Protein AF-A0ABD1UPG7-F1 (afdb_monomer_lite)

Secondary structure (DSSP, 8-state):
--PPP-HHHHHHHHHHHHHHHHHHHHHHHHHHHHHHHTT-----PPPPPP----------TT----B-STTS-GGGHHHHHHHHHHHHHHHHTSTT--HHHHHHHHHHTB-THHHHHHHHS-HHHHHHHHT-SSHHHHHHHHHHHHH--HHHHHHHHHHHHHH-------HHHHHHHHHHHHHHHHHHTGGG-HHHHHH--

Foldseek 3Di:
DDDDDDVVVVVVVVVVVVVVVVVVVVVVVVVVVVVVVPPDDDDDDDDDDDDDDDDDPDPDDPDLQAADCPVDDLVCVVVSLVVLLVVLVVQVPDPPDDQLNSQVSSLVRYDDPRVVVLVPDPPVVVVCLSVPVGNVRNSQVVCCVRVNDLVVVLVVLVVVLVVQDQPDPDPVSVVVSVVSNVVSCVSNPHPPNPVVVVVVD

Radius of gyration: 25.85 Å; chains: 1; bounding box: 45×76×72 Å

pLDDT: mean 74.94, std 21.87, range [31.08, 97.56]

Organism: NCBI:txid126358

Structure (mmCIF, N/CA/C/O backbone):
data_AF-A0ABD1UPG7-F1
#
_entry.id   AF-A0ABD1UPG7-F1
#
loop_
_atom_site.group_PDB
_atom_site.id
_atom_site.type_symbol
_atom_site.label_atom_id
_atom_site.label_alt_id
_atom_site.label_comp_id
_atom_site.label_asym_id
_atom_site.label_entity_id
_atom_site.label_seq_id
_atom_site.pdbx_PDB_ins_code
_atom_site.Cartn_x
_atom_site.Cartn_y
_atom_site.Cartn_z
_atom_site.occupancy
_atom_site.B_iso_or_equiv
_atom_site.auth_seq_id
_atom_site.auth_comp_id
_atom_site.auth_asym_id
_atom_site.auth_atom_id
_atom_site.pdbx_PDB_model_num
ATOM 1 N N . MET A 1 1 ? 29.200 55.196 -33.860 1.00 37.84 1 MET A N 1
ATOM 2 C CA . MET A 1 1 ? 29.564 53.777 -34.054 1.00 37.84 1 MET A CA 1
ATOM 3 C C . MET A 1 1 ? 29.004 53.009 -32.871 1.00 37.84 1 MET A C 1
ATOM 5 O O . MET A 1 1 ? 29.579 53.072 -31.796 1.00 37.84 1 MET A O 1
ATOM 9 N N . SER A 1 2 ? 27.834 52.395 -33.036 1.00 36.91 2 SER A N 1
ATOM 10 C CA . SER A 1 2 ? 27.062 51.811 -31.932 1.00 36.91 2 SER A CA 1
ATOM 11 C C . SER A 1 2 ? 26.852 50.329 -32.232 1.00 36.91 2 SER A C 1
ATOM 13 O O . SER A 1 2 ? 26.199 49.990 -33.216 1.00 36.91 2 SER A O 1
ATOM 15 N N . HIS A 1 3 ? 27.476 49.452 -31.446 1.00 41.81 3 HIS A N 1
ATOM 16 C CA . HIS A 1 3 ? 27.348 48.001 -31.585 1.00 41.81 3 HIS A CA 1
ATOM 17 C C . HIS A 1 3 ? 25.951 47.519 -31.152 1.00 41.81 3 HIS A C 1
ATOM 19 O O . HIS A 1 3 ? 25.451 47.983 -30.125 1.00 41.81 3 HIS A O 1
ATOM 25 N N . PRO A 1 4 ? 25.320 46.576 -31.878 1.00 43.81 4 PRO A N 1
ATOM 26 C CA . PRO A 1 4 ? 24.040 46.012 -31.474 1.00 43.81 4 PRO A CA 1
ATOM 27 C C . PRO A 1 4 ? 24.236 44.949 -30.382 1.00 43.81 4 PRO A C 1
ATOM 29 O O . PRO A 1 4 ? 25.004 43.998 -30.526 1.00 43.81 4 PRO A O 1
ATOM 32 N N . HIS A 1 5 ? 23.519 45.120 -29.274 1.00 52.25 5 HIS A N 1
ATOM 33 C CA . HIS A 1 5 ? 23.478 44.206 -28.135 1.00 52.25 5 HIS A CA 1
ATOM 34 C C . HIS A 1 5 ? 22.641 42.965 -28.507 1.00 52.25 5 HIS A C 1
ATOM 36 O O . HIS A 1 5 ? 21.457 43.099 -28.804 1.00 52.25 5 HIS A O 1
ATOM 42 N N . ASN A 1 6 ? 23.234 41.763 -28.511 1.00 45.31 6 ASN A N 1
ATOM 43 C CA . ASN A 1 6 ? 22.548 40.517 -28.886 1.00 45.31 6 ASN A CA 1
ATOM 44 C C . ASN A 1 6 ? 21.993 39.779 -27.638 1.00 45.31 6 ASN A C 1
ATOM 46 O O . ASN A 1 6 ? 22.777 39.243 -26.847 1.00 45.31 6 ASN A O 1
ATOM 50 N N . PRO A 1 7 ? 20.663 39.726 -27.427 1.00 47.66 7 PRO A N 1
ATOM 51 C CA . PRO A 1 7 ? 20.053 39.181 -26.209 1.00 47.66 7 PRO A CA 1
ATOM 52 C C . PRO A 1 7 ? 20.166 37.650 -26.065 1.00 47.66 7 PRO A C 1
ATOM 54 O O . PRO A 1 7 ? 20.110 37.145 -24.941 1.00 47.66 7 PRO A O 1
ATOM 57 N N . LEU A 1 8 ? 20.412 36.902 -27.148 1.00 43.22 8 LEU A N 1
ATOM 58 C CA . LEU A 1 8 ? 20.470 35.430 -27.122 1.00 43.22 8 LEU A CA 1
ATOM 59 C C . LEU A 1 8 ? 21.702 34.887 -26.364 1.00 43.22 8 LEU A C 1
ATOM 61 O O . LEU A 1 8 ? 21.625 33.869 -25.673 1.00 43.22 8 LEU A O 1
ATOM 65 N N . PHE A 1 9 ? 22.823 35.613 -26.416 1.00 41.47 9 PHE A N 1
ATOM 66 C CA . PHE A 1 9 ? 24.083 35.233 -25.761 1.00 41.47 9 PHE A CA 1
ATOM 67 C C . PHE A 1 9 ? 24.012 35.367 -24.228 1.00 41.47 9 PHE A C 1
ATOM 69 O O . PHE A 1 9 ? 24.623 34.602 -23.475 1.00 41.47 9 PHE A O 1
ATOM 76 N N . THR A 1 10 ? 23.200 36.309 -23.740 1.00 51.59 10 THR A N 1
ATOM 77 C CA . THR A 1 10 ? 23.033 36.556 -22.300 1.00 51.59 10 THR A CA 1
ATOM 78 C C . THR A 1 10 ? 22.169 35.499 -21.607 1.00 51.59 10 THR A C 1
ATOM 80 O O . THR A 1 10 ? 22.403 35.199 -20.436 1.00 51.59 10 THR A O 1
ATOM 83 N N . TRP A 1 11 ? 21.220 34.880 -22.320 1.00 43.03 11 TRP A N 1
ATOM 84 C CA . TRP A 1 11 ? 20.356 33.831 -21.768 1.00 43.03 11 TRP A CA 1
ATOM 85 C C . TRP A 1 11 ? 21.100 32.496 -21.610 1.00 43.03 11 TRP A C 1
ATOM 87 O O . TRP A 1 11 ? 21.076 31.902 -20.533 1.00 43.03 11 TRP A O 1
ATOM 97 N N . GLN A 1 12 ? 21.864 32.077 -22.626 1.00 46.31 12 GLN A N 1
ATOM 98 C CA . GLN A 1 12 ? 22.669 30.845 -22.568 1.00 46.31 12 GLN A CA 1
ATOM 99 C C . GLN A 1 12 ? 23.754 30.897 -21.481 1.00 46.31 12 GLN A C 1
ATOM 101 O O . GLN A 1 12 ? 24.013 29.901 -20.801 1.00 46.31 12 GLN A O 1
ATOM 106 N N . THR A 1 13 ? 24.356 32.069 -21.270 1.00 54.03 13 THR A N 1
ATOM 107 C CA . THR A 1 13 ? 25.378 32.268 -20.232 1.00 54.03 13 THR A CA 1
ATOM 108 C C . THR A 1 13 ? 24.773 32.201 -18.825 1.00 54.03 13 THR A C 1
ATOM 110 O O . THR A 1 13 ? 25.341 31.570 -17.933 1.00 54.03 13 THR A O 1
ATOM 113 N N . LYS A 1 14 ? 23.576 32.772 -18.630 1.00 52.97 14 LYS A N 1
ATOM 114 C CA . LYS A 1 14 ? 22.836 32.684 -17.360 1.00 52.97 14 LYS A CA 1
ATOM 115 C C . LYS A 1 14 ? 22.388 31.252 -17.046 1.00 52.97 14 LYS A C 1
ATOM 117 O O . LYS A 1 14 ? 22.487 30.841 -15.892 1.00 52.97 14 LYS A O 1
ATOM 122 N N . HIS A 1 15 ? 21.983 30.474 -18.052 1.00 49.81 15 HIS A N 1
ATOM 123 C CA . HIS A 1 15 ? 21.561 29.081 -17.863 1.00 49.81 15 HIS A CA 1
ATOM 124 C C . HIS A 1 15 ? 22.724 28.171 -17.433 1.00 49.81 15 HIS A C 1
ATOM 126 O O . HIS A 1 15 ? 22.617 27.454 -16.439 1.00 49.81 15 HIS A O 1
ATOM 132 N N . LYS A 1 16 ? 23.887 28.284 -18.094 1.00 55.22 16 LYS A N 1
ATOM 133 C CA . LYS A 1 16 ? 25.095 27.525 -17.713 1.00 55.22 16 LYS A CA 1
ATOM 134 C C . LYS A 1 16 ? 25.607 27.879 -16.313 1.00 55.22 16 LYS A C 1
ATOM 136 O O . LYS A 1 16 ? 26.141 27.017 -15.614 1.00 55.22 16 LYS A O 1
ATOM 141 N N . GLN A 1 17 ? 25.452 29.132 -15.883 1.00 51.72 17 GLN A N 1
ATOM 142 C CA . GLN A 1 17 ? 25.827 29.542 -14.528 1.00 51.72 17 GLN A CA 1
ATOM 143 C C . GLN A 1 17 ? 24.844 29.009 -13.472 1.00 51.72 17 GLN A C 1
ATOM 145 O O . GLN A 1 17 ? 25.274 28.601 -12.391 1.00 51.72 17 GLN A O 1
ATOM 150 N N . ALA A 1 18 ? 23.545 28.954 -13.784 1.00 51.44 18 ALA A N 1
ATOM 151 C CA . ALA A 1 18 ? 22.535 28.364 -12.906 1.00 51.44 18 ALA A CA 1
ATOM 152 C C . ALA A 1 18 ? 22.762 26.854 -12.701 1.00 51.44 18 ALA A C 1
ATOM 154 O O . ALA A 1 18 ? 22.717 26.381 -11.566 1.00 51.44 18 ALA A O 1
ATOM 155 N N . GLU A 1 19 ? 23.109 26.118 -13.760 1.00 53.97 19 GLU A N 1
ATOM 156 C CA . GLU A 1 19 ? 23.439 24.686 -13.682 1.00 53.97 19 GLU A CA 1
ATOM 157 C C . GLU A 1 19 ? 24.689 24.413 -12.832 1.00 53.97 19 GLU A C 1
ATOM 159 O O . GLU A 1 19 ? 24.675 23.520 -11.984 1.00 53.97 19 GLU A O 1
ATOM 164 N N . LYS A 1 20 ? 25.747 25.228 -12.966 1.00 59.28 20 LYS A N 1
ATOM 165 C CA . LYS A 1 20 ? 26.939 25.126 -12.102 1.00 59.28 20 LYS A CA 1
ATOM 166 C C . LYS A 1 20 ? 26.624 25.400 -10.630 1.00 59.28 20 LYS A C 1
ATOM 168 O O . LYS A 1 20 ? 27.162 24.729 -9.749 1.00 59.28 20 LYS A O 1
ATOM 173 N N . ASN A 1 21 ? 25.740 26.355 -10.349 1.00 59.34 21 ASN A N 1
ATOM 174 C CA . ASN A 1 21 ? 25.325 26.669 -8.982 1.00 59.34 21 ASN A CA 1
ATOM 175 C C . ASN A 1 21 ? 24.469 25.542 -8.368 1.00 59.34 21 ASN A C 1
ATOM 177 O O . ASN A 1 21 ? 24.630 25.233 -7.187 1.00 59.34 21 ASN A O 1
ATOM 181 N N . LEU A 1 22 ? 23.622 24.885 -9.170 1.00 49.34 22 LEU A N 1
ATOM 182 C CA . LEU A 1 22 ? 22.849 23.701 -8.774 1.00 49.34 22 LEU A CA 1
ATOM 183 C C . LEU A 1 22 ? 23.755 22.497 -8.476 1.00 49.34 22 LEU A C 1
ATOM 185 O O . LEU A 1 22 ? 23.605 21.880 -7.421 1.00 49.34 22 LEU A O 1
ATOM 189 N N . LEU A 1 23 ? 24.740 22.210 -9.335 1.00 51.47 23 LEU A N 1
ATOM 190 C CA . LEU A 1 23 ? 25.706 21.123 -9.116 1.00 51.47 23 LEU A CA 1
ATOM 191 C C . LEU A 1 23 ? 26.546 21.351 -7.847 1.00 51.47 23 LEU A C 1
ATOM 193 O O . LEU A 1 23 ? 26.684 20.453 -7.016 1.00 51.47 23 LEU A O 1
ATOM 197 N N . ASN A 1 24 ? 27.028 22.579 -7.635 1.00 57.47 24 ASN A N 1
ATOM 198 C CA . ASN A 1 24 ? 27.782 22.941 -6.430 1.00 57.47 24 ASN A CA 1
ATOM 199 C C . ASN A 1 24 ? 26.927 22.879 -5.150 1.00 57.47 24 ASN A C 1
ATOM 201 O O . ASN A 1 24 ? 27.438 22.550 -4.075 1.00 57.47 24 ASN A O 1
ATOM 205 N N . GLY A 1 25 ? 25.624 23.165 -5.250 1.00 57.56 25 GLY A N 1
ATOM 206 C CA . GLY A 1 25 ? 24.669 23.006 -4.153 1.00 57.56 25 GLY A CA 1
ATOM 207 C C . GLY A 1 25 ? 24.453 21.541 -3.761 1.00 57.56 25 GLY A C 1
ATOM 208 O O . GLY A 1 25 ? 24.423 21.225 -2.570 1.00 57.56 25 GLY A O 1
ATOM 209 N N . GLN A 1 26 ? 24.377 20.639 -4.744 1.00 51.22 26 GLN A N 1
ATOM 210 C CA . GLN A 1 26 ? 24.248 19.193 -4.516 1.00 51.22 26 GLN A CA 1
ATOM 211 C C . GLN A 1 26 ? 25.524 18.603 -3.896 1.00 51.22 26 GLN A C 1
ATOM 213 O O . GLN A 1 26 ? 25.440 17.879 -2.903 1.00 51.22 26 GLN A O 1
ATOM 218 N N . GLN A 1 27 ? 26.708 19.004 -4.373 1.00 52.66 27 GLN A N 1
ATOM 219 C CA . GLN A 1 27 ? 27.988 18.549 -3.813 1.00 52.66 27 GLN A CA 1
ATOM 220 C C . GLN A 1 27 ? 28.159 18.968 -2.339 1.00 52.66 27 GLN A C 1
ATOM 222 O O . GLN A 1 27 ? 28.595 18.176 -1.503 1.00 52.66 27 GLN A O 1
ATOM 227 N N . LYS A 1 28 ? 27.755 20.200 -1.981 1.00 57.19 28 LYS A N 1
ATOM 228 C CA . LYS A 1 28 ? 27.762 20.670 -0.582 1.00 57.19 28 LYS A CA 1
ATOM 229 C C . LYS A 1 28 ? 26.776 19.901 0.300 1.00 57.19 28 LYS A C 1
ATOM 231 O O . LYS A 1 28 ? 27.075 19.661 1.469 1.00 57.19 28 LYS A O 1
ATOM 236 N N . LYS A 1 29 ? 25.623 19.498 -0.243 1.00 58.38 29 LYS A N 1
ATOM 237 C CA . LYS A 1 29 ? 24.615 18.716 0.488 1.00 58.38 29 LYS A CA 1
ATOM 238 C C . LYS A 1 29 ? 25.098 17.285 0.745 1.00 58.38 29 LYS A C 1
ATOM 240 O O . LYS A 1 29 ? 24.946 16.799 1.863 1.00 58.38 29 LYS A O 1
ATOM 245 N N . GLN A 1 30 ? 25.774 16.675 -0.231 1.00 49.75 30 GLN A N 1
ATOM 246 C CA . GLN A 1 30 ? 26.370 15.344 -0.096 1.00 49.75 30 GLN A CA 1
ATOM 247 C C . GLN A 1 30 ? 27.533 15.330 0.907 1.00 49.75 30 GLN A C 1
ATOM 249 O O . GLN A 1 30 ? 27.593 14.464 1.776 1.00 49.75 30 GLN A O 1
ATOM 254 N N . ASN A 1 31 ? 28.406 16.342 0.871 1.00 60.00 31 ASN A N 1
ATOM 255 C CA . ASN A 1 31 ? 29.508 16.454 1.831 1.00 60.00 31 ASN A CA 1
ATOM 256 C C . ASN A 1 31 ? 29.014 16.700 3.266 1.00 60.00 31 ASN A C 1
ATOM 258 O O . ASN A 1 31 ? 29.609 16.187 4.210 1.00 60.00 31 ASN A O 1
ATOM 262 N N . LYS A 1 32 ? 27.898 17.423 3.448 1.00 54.78 32 LYS A N 1
ATOM 263 C CA . LYS A 1 32 ? 27.268 17.600 4.768 1.00 54.78 32 LYS A CA 1
ATOM 264 C C . LYS A 1 32 ? 26.638 16.303 5.290 1.00 54.78 32 LYS A C 1
ATOM 266 O O . LYS A 1 32 ? 26.691 16.061 6.492 1.00 54.78 32 LYS A O 1
ATOM 271 N N . LEU A 1 33 ? 26.088 15.464 4.407 1.00 50.47 33 LEU A N 1
ATOM 272 C CA . LEU A 1 33 ? 25.531 14.157 4.770 1.00 50.47 33 LEU A CA 1
ATOM 273 C C . LEU A 1 33 ? 26.636 13.165 5.176 1.00 50.47 33 LEU A C 1
ATOM 275 O O . LEU A 1 33 ? 26.503 12.489 6.191 1.00 50.47 33 LEU A O 1
ATOM 279 N N . ASN A 1 34 ? 27.763 13.174 4.457 1.00 48.12 34 ASN A N 1
ATOM 280 C CA . ASN A 1 34 ? 28.932 12.345 4.768 1.00 48.12 34 ASN A CA 1
ATOM 281 C C . ASN A 1 34 ? 29.658 12.787 6.053 1.00 48.12 34 ASN A C 1
ATOM 283 O O . ASN A 1 34 ? 30.236 11.964 6.758 1.00 48.12 34 ASN A O 1
ATOM 287 N N . LEU A 1 35 ? 29.617 14.082 6.393 1.00 44.06 35 LEU A N 1
ATOM 288 C CA . LEU A 1 35 ? 30.195 14.584 7.644 1.00 44.06 35 LEU A CA 1
ATOM 289 C C . LEU A 1 35 ? 29.339 14.212 8.870 1.00 44.06 35 LEU A C 1
ATOM 291 O O . LEU A 1 35 ? 29.882 14.004 9.952 1.00 44.06 35 LEU A O 1
ATOM 295 N N . LEU A 1 36 ? 28.017 14.073 8.699 1.00 47.09 36 LEU A N 1
ATOM 296 C CA . LEU A 1 36 ? 27.101 13.657 9.767 1.00 47.09 36 LEU A CA 1
ATOM 297 C C . LEU A 1 36 ? 27.178 12.147 10.058 1.00 47.09 36 LEU A C 1
ATOM 299 O O . LEU A 1 36 ? 26.935 11.731 11.189 1.00 47.09 36 LEU A O 1
ATOM 303 N N . SER A 1 37 ? 27.554 11.328 9.069 1.00 45.81 37 SER A N 1
ATOM 304 C CA . SER A 1 37 ? 27.737 9.879 9.243 1.00 45.81 37 SER A CA 1
ATOM 305 C C . SER A 1 37 ? 29.047 9.495 9.940 1.00 45.81 37 SER A C 1
ATOM 307 O O . SER A 1 37 ? 29.127 8.410 10.507 1.00 45.81 37 SER A O 1
ATOM 309 N N . SER A 1 38 ? 30.056 10.374 9.951 1.00 42.66 38 SER A N 1
ATOM 310 C CA . SER A 1 38 ? 31.379 10.076 10.531 1.00 42.66 38 SER A CA 1
ATOM 311 C C . SER A 1 38 ? 31.524 10.409 12.024 1.00 42.66 38 SER A C 1
ATOM 313 O O . SER A 1 38 ? 32.595 10.198 12.581 1.00 42.66 38 SER A O 1
ATOM 315 N N . GLN A 1 39 ? 30.479 10.911 12.698 1.00 42.69 39 GLN A N 1
ATOM 316 C CA . GLN A 1 39 ? 30.541 11.293 14.123 1.00 42.69 39 GLN A CA 1
ATOM 317 C C . GLN A 1 39 ? 29.789 10.361 15.089 1.00 42.69 39 GLN A C 1
ATOM 319 O O . GLN A 1 39 ? 29.589 10.719 16.247 1.00 42.69 39 GLN A O 1
ATOM 324 N N . LYS A 1 40 ? 29.387 9.151 14.676 1.00 43.41 40 LYS A N 1
ATOM 325 C CA . LYS A 1 40 ? 28.706 8.208 15.584 1.00 43.41 40 LYS A CA 1
ATOM 326 C C . LYS A 1 40 ? 29.397 6.848 15.670 1.00 43.41 40 LYS A C 1
ATOM 328 O O . LYS A 1 40 ? 28.827 5.822 15.326 1.00 43.41 40 LYS A O 1
ATOM 333 N N . THR A 1 41 ? 30.607 6.851 16.219 1.00 40.03 41 THR A N 1
ATOM 334 C CA . THR A 1 41 ? 31.205 5.681 16.872 1.00 40.03 41 THR A CA 1
ATOM 335 C C . THR A 1 41 ? 31.795 6.132 18.205 1.00 40.03 41 THR A C 1
ATOM 337 O O . THR A 1 41 ? 32.818 6.808 18.207 1.00 40.03 41 THR A O 1
ATOM 340 N N . ASN A 1 42 ? 31.111 5.838 19.319 1.00 31.20 42 ASN A N 1
ATOM 341 C CA . ASN A 1 42 ? 31.714 5.300 20.548 1.00 31.20 42 ASN A CA 1
ATOM 342 C C . ASN A 1 42 ? 30.661 5.046 21.647 1.00 31.20 42 ASN A C 1
ATOM 344 O O . ASN A 1 42 ? 29.971 5.952 22.101 1.00 31.20 42 ASN A O 1
ATOM 348 N N . SER A 1 43 ? 30.597 3.764 22.028 1.00 36.31 43 SER A N 1
ATOM 349 C CA . SER A 1 43 ? 30.182 3.152 23.301 1.00 36.31 43 SER A CA 1
ATOM 350 C C . SER A 1 43 ? 28.850 3.543 23.959 1.00 36.31 43 SER A C 1
ATOM 352 O O . SER A 1 43 ? 28.741 4.583 24.599 1.00 36.31 43 SER A O 1
ATOM 354 N N . LEU A 1 44 ? 27.899 2.603 23.937 1.00 36.69 44 LEU A N 1
ATOM 355 C CA . LEU A 1 44 ? 27.402 1.841 25.102 1.00 36.69 44 LEU A CA 1
ATOM 356 C C . LEU A 1 44 ? 26.400 0.795 24.569 1.00 36.69 44 LEU A C 1
ATOM 358 O O . LEU A 1 44 ? 25.508 1.126 23.791 1.00 36.69 44 LEU A O 1
ATOM 362 N N . GLY A 1 45 ? 26.625 -0.483 24.889 1.00 38.19 45 GLY A N 1
ATOM 363 C CA . GLY A 1 45 ? 25.881 -1.617 24.323 1.00 38.19 45 GLY A CA 1
ATOM 364 C C . GLY A 1 45 ? 24.388 -1.625 24.698 1.00 38.19 45 GLY A C 1
ATOM 365 O O . GLY A 1 45 ? 24.026 -1.095 25.749 1.00 38.19 45 GLY A O 1
ATOM 366 N N . PRO A 1 46 ? 23.509 -2.223 23.870 1.00 41.56 46 PRO A N 1
ATOM 367 C CA . PRO A 1 46 ? 22.094 -2.345 24.201 1.00 41.56 46 PRO A CA 1
ATOM 368 C C . PRO A 1 46 ? 21.863 -3.465 25.237 1.00 41.56 46 PRO A C 1
ATOM 370 O O . PRO A 1 46 ? 22.559 -4.484 25.197 1.00 41.56 46 PRO A O 1
ATOM 373 N N . PRO A 1 47 ? 20.887 -3.319 26.153 1.00 34.16 47 PRO A N 1
ATOM 374 C CA . PRO A 1 47 ? 20.521 -4.381 27.080 1.00 34.16 47 PRO A CA 1
ATOM 375 C C . PRO A 1 47 ? 19.867 -5.544 26.323 1.00 34.16 47 PRO A C 1
ATOM 377 O O . PRO A 1 47 ? 19.092 -5.352 25.386 1.00 34.16 47 PRO A O 1
ATOM 380 N N . ILE A 1 48 ? 20.194 -6.761 26.752 1.00 38.59 48 ILE A N 1
ATOM 381 C CA . ILE A 1 48 ? 19.629 -8.019 26.261 1.00 38.59 48 ILE A CA 1
ATOM 382 C C . ILE A 1 48 ? 18.124 -8.034 26.566 1.00 38.59 48 ILE A C 1
ATOM 384 O O . ILE A 1 48 ? 17.725 -8.036 27.728 1.00 38.59 48 ILE A O 1
ATOM 388 N N . ILE A 1 49 ? 17.292 -8.065 25.524 1.00 39.09 49 ILE A N 1
ATOM 389 C CA . ILE A 1 49 ? 15.858 -8.362 25.632 1.00 39.09 49 ILE A CA 1
ATOM 390 C C . ILE A 1 49 ? 15.697 -9.876 25.410 1.00 39.09 49 ILE A C 1
ATOM 392 O O . ILE A 1 49 ? 16.196 -10.380 24.399 1.00 39.09 49 ILE A O 1
ATOM 396 N N . PRO A 1 50 ? 15.040 -10.631 26.312 1.00 35.09 50 PRO A N 1
ATOM 397 C CA . PRO A 1 50 ? 14.812 -12.053 26.107 1.00 35.09 50 PRO A CA 1
ATOM 398 C C . PRO A 1 50 ? 13.889 -12.296 24.908 1.00 35.09 50 PRO A C 1
ATOM 400 O O . PRO A 1 50 ? 12.850 -11.659 24.738 1.00 35.09 50 PRO A O 1
ATOM 403 N N . ASN A 1 51 ? 14.320 -13.247 24.087 1.00 37.84 51 ASN A N 1
ATOM 404 C CA . ASN A 1 51 ? 13.681 -13.752 22.883 1.00 37.84 51 ASN A CA 1
ATOM 405 C C . ASN A 1 51 ? 12.232 -14.198 23.163 1.00 37.84 51 ASN A C 1
ATOM 407 O O . ASN A 1 51 ? 12.008 -15.265 23.735 1.00 37.84 51 ASN A O 1
ATOM 411 N N . VAL A 1 52 ? 11.245 -13.400 22.749 1.00 38.19 52 VAL A N 1
ATOM 412 C CA . VAL A 1 52 ? 9.850 -13.848 22.670 1.00 38.19 52 VAL A CA 1
ATOM 413 C C . VAL A 1 52 ? 9.676 -14.546 21.326 1.00 38.19 52 VAL A C 1
ATOM 415 O O . VAL A 1 52 ? 9.564 -13.907 20.282 1.00 38.19 52 VAL A O 1
ATOM 418 N N . MET A 1 53 ? 9.688 -15.878 21.368 1.00 46.62 53 MET A N 1
ATOM 419 C CA . MET A 1 53 ? 9.244 -16.747 20.281 1.00 46.62 53 MET A CA 1
ATOM 420 C C . MET A 1 53 ? 7.860 -16.311 19.773 1.00 46.62 53 MET A C 1
ATOM 422 O O . MET A 1 53 ? 6.876 -16.351 20.508 1.00 46.62 53 MET A O 1
ATOM 426 N N . GLY A 1 54 ? 7.792 -15.954 18.491 1.00 31.08 54 GLY A N 1
ATOM 427 C CA . GLY A 1 54 ? 6.577 -15.857 17.679 1.00 31.08 54 GLY A CA 1
ATOM 428 C C . GLY A 1 54 ? 6.861 -16.498 16.313 1.00 31.08 54 GLY A C 1
ATOM 429 O O . GLY A 1 54 ? 7.998 -16.423 15.847 1.00 31.08 54 GLY A O 1
ATOM 430 N N . PRO A 1 55 ? 5.907 -17.231 15.718 1.00 43.22 55 PRO A N 1
ATOM 431 C CA . PRO A 1 55 ? 6.216 -18.449 14.978 1.00 43.22 55 PRO A CA 1
ATOM 432 C C . PRO A 1 55 ? 6.756 -18.194 13.568 1.00 43.22 55 PRO A C 1
ATOM 434 O O . PRO A 1 55 ? 6.199 -17.414 12.804 1.00 43.22 55 PRO A O 1
ATOM 437 N N . ASN A 1 56 ? 7.817 -18.936 13.238 1.00 37.94 56 ASN A N 1
ATOM 438 C CA . ASN A 1 56 ? 8.093 -19.555 11.939 1.00 37.94 56 ASN A CA 1
ATOM 439 C C . ASN A 1 56 ? 7.523 -18.818 10.708 1.00 37.94 56 ASN A C 1
ATOM 441 O O . ASN A 1 56 ? 6.534 -19.242 10.111 1.00 37.94 56 ASN A O 1
ATOM 445 N N . LEU A 1 57 ? 8.213 -17.771 10.250 1.00 45.25 57 LEU A N 1
ATOM 446 C CA . LEU A 1 57 ? 8.189 -17.445 8.825 1.00 45.25 57 LEU A CA 1
ATOM 447 C C . LEU A 1 57 ? 9.009 -18.523 8.126 1.00 45.25 57 LEU A C 1
ATOM 449 O O . LEU A 1 57 ? 10.225 -18.417 7.977 1.00 45.25 57 LEU A O 1
ATOM 453 N N . SER A 1 58 ? 8.328 -19.614 7.788 1.00 37.84 58 SER A N 1
ATOM 454 C CA . SER A 1 58 ? 8.882 -20.690 6.989 1.00 37.84 58 SER A CA 1
ATOM 455 C C . SER A 1 58 ? 9.558 -20.088 5.764 1.00 37.84 58 SER A C 1
ATOM 457 O O . SER A 1 58 ? 8.921 -19.427 4.943 1.00 37.84 58 SER A O 1
ATOM 459 N N . ALA A 1 59 ? 10.856 -20.349 5.643 1.00 44.09 59 ALA A N 1
ATOM 460 C CA . ALA A 1 59 ? 11.580 -20.282 4.390 1.00 44.09 59 ALA A CA 1
ATOM 461 C C . ALA A 1 59 ? 10.941 -21.287 3.414 1.00 44.09 59 ALA A C 1
ATOM 463 O O . ALA A 1 59 ? 11.417 -22.403 3.233 1.00 44.09 59 ALA A O 1
ATOM 464 N N . ALA A 1 60 ? 9.806 -20.918 2.823 1.00 35.25 60 ALA A N 1
ATOM 465 C CA . ALA A 1 60 ? 9.136 -21.702 1.803 1.00 35.25 60 ALA A CA 1
ATOM 466 C C . ALA A 1 60 ? 9.681 -21.273 0.441 1.00 35.25 60 ALA A C 1
ATOM 468 O O . ALA A 1 60 ? 9.138 -20.405 -0.245 1.00 35.25 60 ALA A O 1
ATOM 469 N N . SER A 1 61 ? 10.791 -21.908 0.072 1.00 41.00 61 SER A N 1
ATOM 470 C CA . SER A 1 61 ? 11.183 -22.085 -1.322 1.00 41.00 61 SER A CA 1
ATOM 471 C C . SER A 1 61 ? 9.960 -22.523 -2.148 1.00 41.00 61 SER A C 1
ATOM 473 O O . SER A 1 61 ? 9.295 -23.498 -1.807 1.00 41.00 61 SER A O 1
ATOM 475 N N . GLY A 1 62 ? 9.641 -21.780 -3.213 1.00 43.25 62 GLY A N 1
ATOM 476 C CA . GLY A 1 62 ? 8.799 -22.269 -4.312 1.00 43.25 62 GLY A CA 1
ATOM 477 C C . GLY A 1 62 ? 7.272 -22.140 -4.209 1.00 43.25 62 GLY A C 1
ATOM 478 O O . GLY A 1 62 ? 6.594 -22.700 -5.065 1.00 43.25 62 GLY A O 1
ATOM 479 N N . SER A 1 63 ? 6.690 -21.403 -3.255 1.00 47.78 63 SER A N 1
ATOM 480 C CA . SER A 1 63 ? 5.232 -21.166 -3.272 1.00 47.78 63 SER A CA 1
ATOM 481 C C . SER A 1 63 ? 4.852 -19.990 -4.188 1.00 47.78 63 SER A C 1
ATOM 483 O O . SER A 1 63 ? 5.445 -18.905 -4.152 1.00 47.78 63 SER A O 1
ATOM 485 N N . SER A 1 64 ? 3.843 -20.173 -5.044 1.00 73.00 64 SER A N 1
ATOM 486 C CA . SER A 1 64 ? 3.263 -19.095 -5.848 1.00 73.00 64 SER A CA 1
ATOM 487 C C . SER A 1 64 ? 2.429 -18.167 -4.952 1.00 73.00 64 SER A C 1
ATOM 489 O O . SER A 1 64 ? 1.203 -18.190 -5.004 1.00 73.00 64 SER A O 1
ATOM 491 N N . VAL A 1 65 ? 3.084 -17.383 -4.091 1.00 89.06 65 VAL A N 1
ATOM 492 C CA . VAL A 1 65 ? 2.451 -16.297 -3.327 1.00 89.06 65 VAL A CA 1
ATOM 493 C C . VAL A 1 65 ? 1.580 -15.460 -4.268 1.00 89.06 65 VAL A C 1
ATOM 495 O O . VAL A 1 65 ? 2.086 -14.908 -5.249 1.00 89.06 65 VAL A O 1
ATOM 498 N N . LYS A 1 66 ? 0.279 -15.425 -3.991 1.00 94.56 66 LYS A N 1
ATOM 499 C CA . LYS A 1 66 ? -0.727 -14.619 -4.687 1.00 94.56 66 LYS A CA 1
ATOM 500 C C . LYS A 1 66 ? -1.216 -13.543 -3.732 1.00 94.56 66 LYS A C 1
ATOM 502 O O . LYS A 1 66 ? -1.319 -13.785 -2.532 1.00 94.56 66 LYS A O 1
ATOM 507 N N . PHE A 1 67 ? -1.516 -12.371 -4.268 1.00 95.56 67 PHE A N 1
ATOM 508 C CA . PHE A 1 67 ? -1.943 -11.217 -3.494 1.00 95.56 67 PHE A CA 1
ATOM 509 C C . PHE A 1 67 ? -3.396 -10.880 -3.820 1.00 95.56 67 PHE A C 1
ATOM 511 O O . PHE A 1 67 ? -3.757 -10.723 -4.985 1.00 95.56 67 PHE A O 1
ATOM 518 N N . THR A 1 68 ? -4.226 -10.773 -2.788 1.00 95.06 68 THR A N 1
ATOM 519 C CA . THR A 1 68 ? -5.628 -10.343 -2.874 1.00 95.06 68 THR A CA 1
ATOM 520 C C . THR A 1 68 ? -5.985 -9.497 -1.644 1.00 95.06 68 THR A C 1
ATOM 522 O O . THR A 1 68 ? -5.212 -9.445 -0.680 1.00 95.06 68 THR A O 1
ATOM 525 N N . LEU A 1 69 ? -7.119 -8.799 -1.700 1.00 93.88 69 LEU A N 1
ATOM 526 C CA . LEU A 1 69 ? -7.778 -8.149 -0.563 1.00 93.88 69 LEU A CA 1
ATOM 527 C C . LEU A 1 69 ? -9.123 -8.811 -0.210 1.00 93.88 69 LEU A C 1
ATOM 529 O O . LEU A 1 69 ? -9.735 -8.418 0.779 1.00 93.88 69 LEU A O 1
ATOM 533 N N . ASP A 1 70 ? -9.578 -9.794 -0.992 1.00 93.12 70 ASP A N 1
ATOM 534 C CA . ASP A 1 70 ? -10.931 -10.369 -0.900 1.00 93.12 70 ASP A CA 1
ATOM 535 C C . ASP A 1 70 ? -11.163 -11.159 0.394 1.00 93.12 70 ASP A C 1
ATOM 537 O O . ASP A 1 70 ? -12.287 -11.303 0.865 1.00 93.12 70 ASP A O 1
ATOM 541 N N . ASP A 1 71 ? -10.087 -11.681 0.975 1.00 93.62 71 ASP A N 1
ATOM 542 C CA . ASP A 1 71 ? -10.089 -12.516 2.173 1.00 93.62 71 ASP A CA 1
ATOM 543 C C . ASP A 1 71 ? -10.083 -11.705 3.479 1.00 93.62 71 ASP A C 1
ATOM 545 O O . ASP A 1 71 ? -10.160 -12.281 4.567 1.00 93.62 71 ASP A O 1
ATOM 549 N N . ILE A 1 72 ? -9.976 -10.373 3.403 1.00 90.75 72 ILE A N 1
ATOM 550 C CA . ILE A 1 72 ? -9.819 -9.514 4.578 1.00 90.75 72 ILE A CA 1
ATOM 551 C C . ILE A 1 72 ? -10.707 -8.260 4.543 1.00 90.75 72 ILE A C 1
ATOM 553 O O . ILE A 1 72 ? -10.897 -7.633 3.501 1.00 90.75 72 ILE A O 1
ATOM 557 N N . PRO A 1 73 ? -11.212 -7.807 5.707 1.00 86.62 73 PRO A N 1
ATOM 558 C CA . PRO A 1 73 ? -11.960 -6.558 5.787 1.00 86.62 73 PRO A CA 1
ATOM 559 C C . PRO A 1 73 ? -11.055 -5.339 5.554 1.00 86.62 73 PRO A C 1
ATOM 561 O O . PRO A 1 73 ? -9.867 -5.366 5.888 1.00 86.62 73 PRO A O 1
ATOM 564 N N . HIS A 1 74 ? -11.652 -4.234 5.090 1.00 81.00 74 HIS A N 1
ATOM 565 C CA . HIS A 1 74 ? -10.955 -2.980 4.753 1.00 81.00 74 HIS A CA 1
ATOM 566 C C . HIS A 1 74 ? -9.998 -2.479 5.849 1.00 81.00 74 HIS A C 1
ATOM 568 O O . HIS A 1 74 ? -8.894 -2.025 5.560 1.00 81.00 74 HIS A O 1
ATOM 574 N N . ILE A 1 75 ? -10.368 -2.629 7.127 1.00 79.75 75 ILE A N 1
ATOM 575 C CA . ILE A 1 75 ? -9.549 -2.186 8.265 1.00 79.75 75 ILE A CA 1
ATOM 576 C C . ILE A 1 75 ? -8.186 -2.896 8.347 1.00 79.75 75 ILE A C 1
ATOM 578 O O . ILE A 1 75 ? -7.249 -2.379 8.952 1.00 79.75 75 ILE A O 1
ATOM 582 N N . LYS A 1 76 ? -8.053 -4.073 7.722 1.00 86.75 76 LYS A N 1
ATOM 583 C CA . LYS A 1 76 ? -6.812 -4.857 7.671 1.00 86.75 76 LYS A CA 1
ATOM 584 C C . LYS A 1 76 ? -6.021 -4.665 6.378 1.00 86.75 76 LYS A C 1
ATOM 586 O O . LYS A 1 76 ? -4.912 -5.188 6.286 1.00 86.75 76 LYS A O 1
ATOM 591 N N . TRP A 1 77 ? -6.529 -3.906 5.405 1.00 90.81 77 TRP A N 1
ATOM 592 C CA . TRP A 1 77 ? -5.854 -3.721 4.114 1.00 90.81 77 TRP A CA 1
ATOM 593 C C . TRP A 1 77 ? -4.445 -3.153 4.270 1.00 90.81 77 TRP A C 1
ATOM 595 O O . TRP A 1 77 ? -3.523 -3.609 3.603 1.00 90.81 77 TRP A O 1
ATOM 605 N N . ARG A 1 78 ? -4.234 -2.243 5.228 1.00 90.25 78 ARG A N 1
ATOM 606 C CA . ARG A 1 78 ? -2.899 -1.713 5.543 1.00 90.25 78 ARG A CA 1
ATOM 607 C C . ARG A 1 78 ? -1.893 -2.812 5.890 1.00 90.25 78 ARG A C 1
ATOM 609 O O . ARG A 1 78 ? -0.775 -2.779 5.385 1.00 90.25 78 ARG A O 1
ATOM 616 N N . ASN A 1 79 ? -2.281 -3.772 6.726 1.00 89.94 79 ASN A N 1
ATOM 617 C CA . ASN A 1 79 ? -1.392 -4.865 7.121 1.00 89.94 79 ASN A CA 1
ATOM 618 C C . ASN A 1 79 ? -1.053 -5.734 5.904 1.00 89.94 79 ASN A C 1
ATOM 620 O O . ASN A 1 79 ? 0.102 -6.089 5.696 1.00 89.94 79 ASN A O 1
ATOM 624 N N . ARG A 1 80 ? -2.035 -5.979 5.032 1.00 94.44 80 ARG A N 1
ATOM 625 C CA . ARG A 1 80 ? -1.818 -6.718 3.786 1.00 94.44 80 ARG A CA 1
ATOM 626 C C . ARG A 1 80 ? -0.888 -5.991 2.814 1.00 94.44 80 ARG A C 1
ATOM 628 O O . ARG A 1 80 ? -0.037 -6.629 2.203 1.00 94.44 80 ARG A O 1
ATOM 635 N N . PHE A 1 81 ? -0.974 -4.666 2.708 1.00 94.81 81 PHE A N 1
ATOM 636 C CA . PHE A 1 81 ? -0.005 -3.889 1.928 1.00 94.81 81 PHE A CA 1
ATOM 637 C C . PHE A 1 81 ? 1.412 -3.957 2.513 1.00 94.81 81 PHE A C 1
ATOM 639 O O . PHE A 1 81 ? 2.376 -4.013 1.750 1.00 94.81 81 PHE A O 1
ATOM 646 N N . GLN A 1 82 ? 1.557 -4.016 3.840 1.00 93.12 82 GLN A N 1
ATOM 647 C CA . GLN A 1 82 ? 2.860 -4.237 4.479 1.00 93.12 82 GLN A CA 1
ATOM 648 C C . GLN A 1 82 ? 3.416 -5.634 4.172 1.00 93.12 82 GLN A C 1
ATOM 650 O O . GLN A 1 82 ? 4.599 -5.753 3.866 1.00 93.12 82 GLN A O 1
ATOM 655 N N . GLU A 1 83 ? 2.579 -6.675 4.178 1.00 95.31 83 GLU A N 1
ATOM 656 C CA . GLU A 1 83 ? 2.969 -8.035 3.771 1.00 95.31 83 GLU A CA 1
ATOM 657 C C . GLU A 1 83 ? 3.452 -8.070 2.311 1.00 95.31 83 GLU A C 1
ATOM 659 O O . GLU A 1 83 ? 4.515 -8.618 2.017 1.00 95.31 83 GLU A O 1
ATOM 664 N N . MET A 1 84 ? 2.714 -7.427 1.398 1.00 96.38 84 MET A N 1
ATOM 665 C CA . MET A 1 84 ? 3.109 -7.284 -0.010 1.00 96.38 84 MET A CA 1
ATOM 666 C C . MET A 1 84 ? 4.454 -6.556 -0.150 1.00 96.38 84 MET A C 1
ATOM 668 O O . MET A 1 84 ? 5.336 -7.004 -0.882 1.00 96.38 84 MET A O 1
ATOM 672 N N . GLN A 1 85 ? 4.647 -5.453 0.580 1.00 95.62 85 GLN A N 1
ATOM 673 C CA . GLN A 1 85 ? 5.890 -4.680 0.553 1.00 95.62 85 GLN A CA 1
ATOM 674 C C . GLN A 1 85 ? 7.073 -5.464 1.135 1.00 95.62 85 GLN A C 1
ATOM 676 O O . GLN A 1 85 ? 8.183 -5.384 0.601 1.00 95.62 85 GLN A O 1
ATOM 681 N N . ALA A 1 86 ? 6.848 -6.232 2.201 1.00 95.62 86 ALA A N 1
ATOM 682 C CA . ALA A 1 86 ? 7.853 -7.111 2.784 1.00 95.62 86 ALA A CA 1
ATOM 683 C C . ALA A 1 86 ? 8.268 -8.197 1.785 1.00 95.62 86 ALA A C 1
ATOM 685 O O . ALA A 1 86 ? 9.462 -8.442 1.612 1.00 95.62 86 ALA A O 1
ATOM 686 N N . TRP A 1 87 ? 7.307 -8.778 1.059 1.00 97.06 87 TRP A N 1
ATOM 687 C CA . TRP A 1 87 ? 7.597 -9.733 -0.007 1.00 97.06 87 TRP A CA 1
ATOM 688 C C . TRP A 1 87 ? 8.438 -9.106 -1.124 1.00 97.06 87 TRP A C 1
ATOM 690 O O . TRP A 1 87 ? 9.481 -9.654 -1.472 1.00 97.06 87 TRP A O 1
ATOM 700 N N . CYS A 1 88 ? 8.060 -7.930 -1.637 1.00 96.31 88 CYS A N 1
ATOM 701 C CA . CYS A 1 88 ? 8.847 -7.253 -2.672 1.00 96.31 88 CYS A CA 1
ATOM 702 C C . CYS A 1 88 ? 10.262 -6.896 -2.181 1.00 96.31 88 CYS A C 1
ATOM 704 O O . CYS A 1 88 ? 11.231 -7.025 -2.927 1.00 96.31 88 CYS A O 1
ATOM 706 N N . SER A 1 89 ? 10.393 -6.474 -0.919 1.00 95.31 89 SER A N 1
ATOM 707 C CA . SER A 1 89 ? 11.688 -6.178 -0.292 1.00 95.31 89 SER A CA 1
ATOM 708 C C . SER A 1 89 ? 12.570 -7.422 -0.184 1.00 95.31 89 SER A C 1
ATOM 710 O O . SER A 1 89 ? 13.761 -7.344 -0.469 1.00 95.31 89 SER A O 1
ATOM 712 N N . ALA A 1 90 ? 11.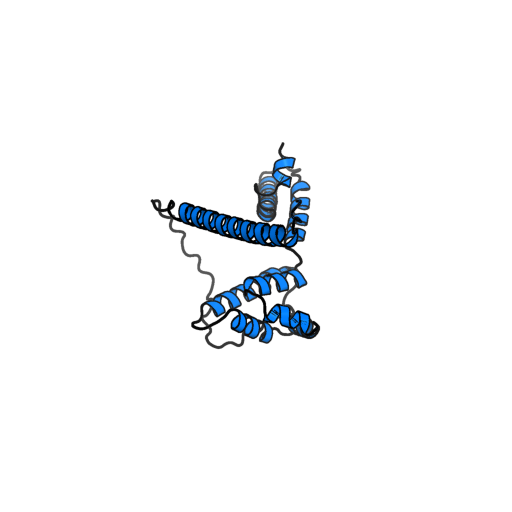996 -8.569 0.186 1.00 95.06 90 ALA A N 1
ATOM 713 C CA . ALA A 1 90 ? 12.708 -9.843 0.234 1.00 95.06 90 ALA A CA 1
ATOM 714 C C . ALA A 1 90 ? 13.111 -10.323 -1.169 1.00 95.06 90 ALA A C 1
ATOM 716 O O . ALA A 1 90 ? 14.225 -10.804 -1.364 1.00 95.06 90 ALA A O 1
ATOM 717 N N . GLU A 1 91 ? 12.236 -10.146 -2.161 1.00 94.81 91 GLU A N 1
ATOM 718 C CA . GLU A 1 91 ? 12.515 -10.500 -3.554 1.00 94.81 91 GLU A CA 1
ATOM 719 C C . GLU A 1 91 ? 13.671 -9.667 -4.131 1.00 94.81 91 GLU A C 1
ATOM 721 O O . GLU A 1 91 ? 14.513 -10.198 -4.851 1.00 94.81 91 GLU A O 1
ATOM 726 N N . LEU A 1 92 ? 13.767 -8.388 -3.751 1.00 94.31 92 LEU A N 1
ATOM 727 C CA . LEU A 1 92 ? 14.885 -7.504 -4.098 1.00 94.31 92 LEU A CA 1
ATOM 728 C C . LEU A 1 92 ? 16.235 -7.940 -3.507 1.00 94.31 92 LEU A C 1
ATOM 730 O O . LEU A 1 92 ? 17.268 -7.565 -4.052 1.00 94.31 92 LEU A O 1
ATOM 734 N N . GLN A 1 93 ? 16.253 -8.707 -2.410 1.00 94.38 93 GLN A N 1
ATOM 735 C CA . GLN A 1 93 ? 17.504 -9.218 -1.832 1.00 94.38 93 GLN A CA 1
ATOM 736 C C . GLN A 1 93 ? 18.076 -10.405 -2.616 1.00 94.38 93 GLN A C 1
ATOM 738 O O . GLN A 1 93 ? 19.213 -10.815 -2.375 1.00 94.38 93 GLN A O 1
ATOM 743 N N . LYS A 1 94 ? 17.306 -10.991 -3.541 1.00 92.75 94 LYS A N 1
ATOM 744 C CA . LYS A 1 94 ? 17.789 -12.109 -4.351 1.00 92.75 94 LYS A CA 1
ATOM 745 C C . LYS A 1 94 ? 18.848 -11.625 -5.350 1.00 92.75 94 LYS A C 1
ATOM 747 O O . LYS A 1 94 ? 18.684 -10.556 -5.944 1.00 92.75 94 LYS A O 1
ATOM 752 N N . PRO A 1 95 ? 19.910 -12.414 -5.595 1.00 91.94 95 PRO A N 1
ATOM 753 C CA . PRO A 1 95 ? 20.919 -12.064 -6.587 1.00 91.94 95 PRO A CA 1
ATOM 754 C C . PRO A 1 95 ? 20.289 -11.795 -7.956 1.00 91.94 95 PRO A C 1
ATOM 756 O O . PRO A 1 95 ? 19.388 -12.519 -8.375 1.00 91.94 95 PRO A O 1
ATOM 759 N N . LEU A 1 96 ? 20.792 -10.776 -8.660 1.00 90.25 96 LEU A N 1
ATOM 760 C CA . LEU A 1 96 ? 20.378 -10.395 -10.020 1.00 90.25 96 LEU A CA 1
ATOM 761 C C . LEU A 1 96 ? 18.936 -9.868 -10.158 1.00 90.25 96 LEU A C 1
ATOM 763 O O . LEU A 1 96 ? 18.529 -9.527 -11.271 1.00 90.25 96 LEU A O 1
ATOM 767 N N . MET A 1 97 ? 18.167 -9.749 -9.070 1.00 92.19 97 MET A N 1
ATOM 768 C CA . MET A 1 97 ? 16.831 -9.158 -9.139 1.00 92.19 97 MET A CA 1
ATOM 769 C C . MET A 1 97 ? 16.902 -7.638 -9.265 1.00 92.19 97 MET A C 1
ATOM 771 O O . MET A 1 97 ? 17.527 -6.942 -8.467 1.00 92.19 97 MET A O 1
ATOM 775 N N . THR A 1 98 ? 16.213 -7.111 -10.274 1.00 95.19 98 THR A N 1
ATOM 776 C CA . THR A 1 98 ? 16.014 -5.672 -10.459 1.00 95.19 98 THR A CA 1
ATOM 777 C C . THR A 1 98 ? 14.652 -5.258 -9.912 1.00 95.19 98 THR A C 1
ATOM 779 O O . THR A 1 98 ? 13.715 -6.057 -9.870 1.00 95.19 98 THR A O 1
ATOM 782 N N . HIS A 1 99 ? 14.500 -3.986 -9.540 1.00 93.69 99 HIS A N 1
ATOM 783 C CA . HIS A 1 99 ? 13.205 -3.456 -9.097 1.00 93.69 99 HIS A CA 1
ATOM 784 C C . HIS A 1 99 ? 12.109 -3.667 -10.151 1.00 93.69 99 HIS A C 1
ATOM 786 O O . HIS A 1 99 ? 11.006 -4.069 -9.799 1.00 93.69 99 HIS A O 1
ATOM 792 N N . THR A 1 100 ? 12.420 -3.496 -11.440 1.00 95.88 100 THR A N 1
ATOM 793 C CA . THR A 1 100 ? 11.478 -3.739 -12.541 1.00 95.88 100 THR A CA 1
ATOM 794 C C . THR A 1 100 ? 11.025 -5.199 -12.592 1.00 95.88 100 THR A C 1
ATOM 796 O O . THR A 1 100 ? 9.835 -5.471 -12.741 1.00 95.88 100 THR A O 1
ATOM 799 N N . ALA A 1 101 ? 11.949 -6.155 -12.428 1.00 95.75 101 ALA A N 1
ATOM 800 C CA . ALA A 1 101 ? 11.615 -7.579 -12.410 1.00 95.75 101 ALA A CA 1
ATOM 801 C C . ALA A 1 101 ? 10.737 -7.947 -11.203 1.00 95.75 101 ALA A C 1
ATOM 803 O O . ALA A 1 101 ? 9.777 -8.710 -11.345 1.00 95.75 101 ALA A O 1
ATOM 804 N N . VAL A 1 102 ? 11.025 -7.363 -10.035 1.00 96.62 102 VAL A N 1
ATOM 805 C CA . VAL A 1 102 ? 10.221 -7.538 -8.817 1.00 96.62 102 VAL A CA 1
ATOM 806 C C . VAL A 1 102 ? 8.822 -6.955 -8.998 1.00 96.62 102 VAL A C 1
ATOM 808 O O . VAL A 1 102 ? 7.851 -7.658 -8.736 1.00 96.62 102 VAL A O 1
ATOM 811 N N . ILE A 1 103 ? 8.693 -5.727 -9.511 1.00 97.56 103 ILE A N 1
ATOM 812 C CA . ILE A 1 103 ? 7.396 -5.081 -9.773 1.00 97.56 103 ILE A CA 1
ATOM 813 C C . ILE A 1 103 ? 6.573 -5.905 -10.764 1.00 97.56 103 ILE A C 1
ATOM 815 O O . ILE A 1 103 ? 5.410 -6.203 -10.504 1.00 97.56 103 ILE A O 1
ATOM 819 N N . LYS A 1 104 ? 7.174 -6.338 -11.877 1.00 96.50 104 LYS A N 1
ATOM 820 C CA . LYS A 1 104 ? 6.489 -7.176 -12.869 1.00 96.50 104 LYS A CA 1
ATOM 821 C C . LYS A 1 104 ? 5.999 -8.489 -12.252 1.00 96.50 104 LYS A C 1
ATOM 823 O O . LYS A 1 104 ? 4.863 -8.895 -12.487 1.00 96.50 104 LYS A O 1
ATOM 828 N N . SER A 1 105 ? 6.839 -9.130 -11.441 1.00 95.75 105 SER A N 1
ATOM 829 C CA . SER A 1 105 ? 6.488 -10.372 -10.744 1.00 95.75 105 SER A CA 1
ATOM 830 C C . SER A 1 105 ? 5.391 -10.157 -9.702 1.00 95.75 105 SER A C 1
ATOM 832 O O . SER A 1 105 ? 4.506 -10.997 -9.569 1.00 95.75 105 SER A O 1
ATOM 834 N N . PHE A 1 106 ? 5.429 -9.037 -8.982 1.00 96.81 106 PHE A N 1
ATOM 835 C CA . PHE A 1 106 ? 4.414 -8.635 -8.015 1.00 96.81 106 PHE A CA 1
ATOM 836 C C . PHE A 1 106 ? 3.052 -8.418 -8.686 1.00 96.81 106 PHE A C 1
ATOM 838 O O . PHE A 1 106 ? 2.068 -9.036 -8.283 1.00 96.81 106 PHE A O 1
ATOM 845 N N . LEU A 1 107 ? 3.001 -7.615 -9.753 1.00 96.75 107 LEU A N 1
ATOM 846 C CA . LEU A 1 107 ? 1.764 -7.322 -10.484 1.00 96.75 107 LEU A CA 1
ATOM 847 C C . LEU A 1 107 ? 1.153 -8.587 -11.105 1.00 96.75 107 LEU A C 1
ATOM 849 O O . LEU A 1 107 ? -0.058 -8.782 -11.052 1.00 96.75 107 LEU A O 1
ATOM 853 N N . ALA A 1 108 ? 1.985 -9.503 -11.609 1.00 96.06 108 ALA A N 1
ATOM 854 C CA . ALA A 1 108 ? 1.531 -10.797 -12.125 1.00 96.06 108 ALA A CA 1
ATOM 855 C C . ALA A 1 108 ? 0.922 -11.717 -11.046 1.00 96.06 108 ALA A C 1
ATOM 857 O O . ALA A 1 108 ? 0.195 -12.654 -11.377 1.00 96.06 108 ALA A O 1
ATOM 858 N N . ARG A 1 109 ? 1.220 -11.467 -9.765 1.00 96.31 109 ARG A N 1
ATOM 859 C CA . ARG A 1 109 ? 0.703 -12.221 -8.612 1.00 96.31 109 ARG A CA 1
ATOM 860 C C . ARG A 1 109 ? -0.559 -11.609 -8.008 1.00 96.31 109 ARG A C 1
ATOM 862 O O . ARG A 1 109 ? -1.124 -12.221 -7.101 1.00 96.31 109 ARG A O 1
ATOM 869 N N . LEU A 1 110 ? -1.006 -10.444 -8.484 1.00 96.44 110 LEU A N 1
ATOM 870 C CA . LEU A 1 110 ? -2.305 -9.894 -8.103 1.00 96.44 110 LEU A CA 1
ATOM 871 C C . LEU A 1 110 ? -3.419 -10.836 -8.563 1.00 96.44 110 LEU A C 1
ATOM 873 O O . LEU A 1 110 ? -3.379 -11.390 -9.663 1.00 96.44 110 LEU A O 1
ATOM 877 N N . THR A 1 111 ? -4.420 -11.009 -7.710 1.00 96.56 111 THR A N 1
ATOM 878 C CA . THR A 1 111 ? -5.578 -11.874 -7.945 1.00 96.56 111 THR A CA 1
ATOM 879 C C . THR A 1 111 ? -6.847 -11.244 -7.388 1.00 96.56 111 THR A C 1
ATOM 881 O O . THR A 1 111 ? -6.772 -10.334 -6.558 1.00 96.56 111 THR A O 1
ATOM 884 N N . GLY A 1 112 ? -7.996 -11.737 -7.859 1.00 95.44 112 GLY A N 1
ATOM 885 C CA . GLY A 1 112 ? -9.30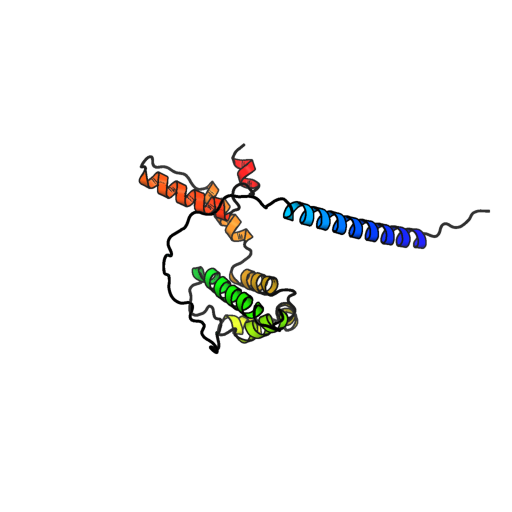8 -11.274 -7.419 1.00 95.44 112 GLY A CA 1
ATOM 886 C C . GLY A 1 112 ? -9.493 -9.780 -7.652 1.00 95.44 112 GLY A C 1
ATOM 887 O O . GLY A 1 112 ? -9.033 -9.260 -8.671 1.00 95.44 112 GLY A O 1
ATOM 888 N N . PHE A 1 113 ? -10.070 -9.076 -6.678 1.00 93.19 113 PHE A N 1
ATOM 889 C CA . PHE A 1 113 ? -10.367 -7.647 -6.805 1.00 93.19 113 PHE A CA 1
ATOM 890 C C . PHE A 1 113 ? -9.154 -6.788 -7.199 1.00 93.19 113 PHE A C 1
ATOM 892 O O . PHE A 1 113 ? -9.282 -5.865 -8.002 1.00 93.19 113 PHE A O 1
ATOM 899 N N . LEU A 1 114 ? -7.955 -7.097 -6.690 1.00 95.88 114 LEU A N 1
ATOM 900 C CA . LEU A 1 114 ? -6.741 -6.357 -7.058 1.00 95.88 114 LEU A CA 1
ATOM 901 C C . LEU A 1 114 ? -6.360 -6.550 -8.525 1.00 95.88 114 LEU A C 1
ATOM 903 O O . LEU A 1 114 ? -5.844 -5.626 -9.156 1.00 95.88 114 LEU A O 1
ATOM 907 N N . ARG A 1 115 ? -6.579 -7.754 -9.061 1.00 96.88 115 ARG A N 1
ATOM 908 C CA . ARG A 1 115 ? -6.284 -8.045 -10.461 1.00 96.88 115 ARG A CA 1
ATOM 909 C C . ARG A 1 115 ? -7.293 -7.374 -11.377 1.00 96.88 115 ARG A C 1
ATOM 911 O O . ARG A 1 115 ? -6.878 -6.710 -12.321 1.00 96.88 115 ARG A O 1
ATOM 918 N N . ASP A 1 116 ? -8.576 -7.491 -11.052 1.00 95.94 116 ASP A N 1
ATOM 919 C CA . ASP A 1 116 ? -9.657 -6.862 -11.811 1.00 95.94 116 ASP A CA 1
ATOM 920 C C . ASP A 1 116 ? -9.485 -5.339 -11.840 1.00 95.94 116 ASP A C 1
ATOM 922 O O . ASP A 1 116 ? -9.609 -4.706 -12.889 1.00 95.94 116 ASP A O 1
ATOM 926 N N . TRP A 1 117 ? -9.101 -4.746 -10.704 1.00 96.06 117 TRP A N 1
ATOM 927 C CA . TRP A 1 117 ? -8.743 -3.334 -10.634 1.00 96.06 117 TRP A CA 1
ATOM 928 C C . TRP A 1 117 ? -7.571 -2.993 -11.560 1.00 96.06 117 TRP A C 1
ATOM 930 O O . TRP A 1 117 ? -7.684 -2.051 -12.343 1.00 96.06 117 TRP A O 1
ATOM 940 N N . TYR A 1 118 ? -6.468 -3.747 -11.516 1.00 96.69 118 TYR A N 1
ATOM 941 C CA . TYR A 1 118 ? -5.295 -3.470 -12.351 1.00 96.69 118 TYR A CA 1
ATOM 942 C C . TYR A 1 118 ? -5.607 -3.589 -13.851 1.00 96.69 118 TYR A C 1
ATOM 944 O O . TYR A 1 118 ? -5.201 -2.732 -14.639 1.00 96.69 118 TYR A O 1
ATOM 952 N N . ASP A 1 119 ? -6.378 -4.605 -14.240 1.00 95.38 119 ASP A N 1
ATOM 953 C CA . ASP A 1 119 ? -6.796 -4.830 -15.627 1.00 95.38 119 ASP A CA 1
ATOM 954 C C . ASP A 1 119 ? -7.797 -3.761 -16.105 1.00 95.38 119 ASP A C 1
ATOM 956 O O . ASP A 1 119 ? -7.813 -3.419 -17.286 1.00 95.38 119 ASP A O 1
ATOM 960 N N . SER A 1 120 ? -8.576 -3.163 -15.194 1.00 96.38 120 SER A N 1
ATOM 961 C CA . SER A 1 120 ? -9.460 -2.030 -15.508 1.00 96.38 120 SER A CA 1
ATOM 962 C C . SER A 1 120 ? -8.709 -0.720 -15.793 1.00 96.38 120 SER A C 1
ATOM 964 O O . SER A 1 120 ? -9.272 0.217 -16.372 1.00 96.38 120 SER A O 1
ATOM 966 N N . LEU A 1 121 ? -7.433 -0.624 -15.398 1.00 95.12 121 LEU A N 1
ATOM 967 C CA . LEU A 1 121 ? -6.609 0.544 -15.686 1.00 95.12 121 LEU A CA 1
ATOM 968 C C . LEU A 1 121 ? -6.287 0.602 -17.183 1.00 95.12 121 LEU A C 1
ATOM 970 O O . LEU A 1 121 ? -5.955 -0.397 -17.813 1.00 95.12 121 LEU A O 1
ATOM 974 N N . ARG A 1 122 ? -6.297 1.807 -17.761 1.00 94.12 122 ARG A N 1
ATOM 975 C CA . ARG A 1 122 ? -5.809 2.006 -19.136 1.00 94.12 122 ARG A CA 1
ATOM 976 C C . ARG A 1 122 ? -4.320 1.667 -19.233 1.00 94.12 122 ARG A C 1
ATOM 978 O O . ARG A 1 122 ? -3.576 1.890 -18.277 1.00 94.12 122 ARG A O 1
ATOM 985 N N . GLU A 1 123 ? -3.880 1.263 -20.424 1.00 95.38 123 GLU A N 1
ATOM 986 C CA . GLU A 1 123 ? -2.493 0.872 -20.725 1.00 95.38 123 GLU A CA 1
ATOM 987 C C . GLU A 1 123 ? -1.459 1.876 -20.195 1.00 95.38 123 GLU A C 1
ATOM 989 O O . GLU A 1 123 ? -0.517 1.499 -19.503 1.00 95.38 123 GLU A O 1
ATOM 994 N N . TYR A 1 124 ? -1.683 3.176 -20.412 1.00 96.19 124 TYR A N 1
ATOM 995 C CA . TYR A 1 124 ? -0.803 4.226 -19.892 1.00 96.19 124 TYR A CA 1
ATOM 996 C C . TYR A 1 124 ? -0.578 4.122 -18.374 1.00 96.19 124 TYR A C 1
ATOM 998 O O . TYR A 1 124 ? 0.548 4.241 -17.896 1.00 96.19 124 TYR A O 1
ATOM 1006 N N . ARG A 1 125 ? -1.638 3.870 -17.600 1.00 94.62 125 ARG A N 1
ATOM 1007 C CA . ARG A 1 125 ? -1.553 3.777 -16.139 1.00 94.62 125 ARG A CA 1
ATOM 1008 C C . ARG A 1 125 ? -0.928 2.449 -15.702 1.00 94.62 125 ARG A C 1
ATOM 1010 O O . ARG A 1 125 ? -0.134 2.444 -14.767 1.00 94.62 125 ARG A O 1
ATOM 1017 N N . GLN A 1 126 ? -1.201 1.349 -16.402 1.00 96.31 126 GLN A N 1
ATOM 1018 C CA . GLN A 1 126 ? -0.513 0.072 -16.166 1.00 96.31 126 GLN A CA 1
ATOM 1019 C C . GLN A 1 126 ? 1.003 0.198 -16.382 1.00 96.31 126 GLN A C 1
ATOM 1021 O O . GLN A 1 126 ? 1.787 -0.291 -15.564 1.00 96.31 126 GLN A O 1
ATOM 1026 N N . LEU A 1 127 ? 1.413 0.921 -17.432 1.00 95.94 127 LEU A N 1
ATOM 1027 C CA . LEU A 1 127 ? 2.813 1.233 -17.718 1.00 95.94 127 LEU A CA 1
ATOM 1028 C C . LEU A 1 127 ? 3.454 2.109 -16.638 1.00 95.94 127 LEU A C 1
ATOM 1030 O O . LEU A 1 127 ? 4.629 1.913 -16.341 1.00 95.94 127 LEU A O 1
ATOM 1034 N N . GLN A 1 128 ? 2.718 3.036 -16.015 1.00 95.56 128 GLN A N 1
ATOM 1035 C CA . GLN A 1 128 ? 3.245 3.811 -14.882 1.00 95.56 128 GLN A CA 1
ATOM 1036 C C . GLN A 1 128 ? 3.602 2.918 -13.685 1.00 95.56 128 GLN A C 1
ATOM 1038 O O . GLN A 1 128 ? 4.656 3.102 -13.073 1.00 95.56 128 GLN A O 1
ATOM 1043 N N . TYR A 1 129 ? 2.772 1.918 -13.376 1.00 95.62 129 TYR A N 1
ATOM 1044 C CA . TYR A 1 129 ? 3.091 0.944 -12.330 1.00 95.62 129 TYR A CA 1
ATOM 1045 C C . TYR A 1 129 ? 4.301 0.084 -12.714 1.00 95.62 129 TYR A C 1
ATOM 1047 O O . TYR A 1 129 ? 5.245 -0.016 -11.936 1.00 95.62 129 TYR A O 1
ATOM 1055 N N . LEU A 1 130 ? 4.327 -0.472 -13.931 1.00 95.62 130 LEU A N 1
ATOM 1056 C CA . LEU A 1 130 ? 5.438 -1.309 -14.411 1.00 95.62 130 LEU A CA 1
ATOM 1057 C C . LEU A 1 130 ? 6.784 -0.571 -14.450 1.00 95.62 130 LEU A C 1
ATOM 1059 O O . LEU A 1 130 ? 7.809 -1.150 -14.094 1.00 95.62 130 LEU A O 1
ATOM 1063 N N . ASN A 1 131 ? 6.773 0.699 -14.856 1.00 95.25 131 ASN A N 1
ATOM 1064 C CA . ASN A 1 131 ? 7.963 1.543 -14.985 1.00 95.25 131 ASN A CA 1
ATOM 1065 C C . ASN A 1 131 ? 8.229 2.397 -13.736 1.00 95.25 131 ASN A C 1
ATOM 1067 O O . ASN A 1 131 ? 8.947 3.395 -13.810 1.00 95.25 131 ASN A O 1
ATOM 1071 N N . SER A 1 132 ? 7.641 2.041 -12.592 1.00 96.38 132 SER A N 1
ATOM 1072 C CA . SER A 1 132 ? 7.896 2.757 -11.345 1.00 96.38 132 SER A CA 1
ATOM 1073 C C . SER A 1 132 ? 9.392 2.714 -10.986 1.00 96.38 132 SER A C 1
ATOM 1075 O O . SER A 1 132 ? 10.003 1.644 -11.047 1.00 96.38 132 SER A O 1
ATOM 1077 N N . PRO A 1 133 ? 9.995 3.851 -10.579 1.00 95.12 133 PRO A N 1
ATOM 1078 C CA . PRO A 1 133 ? 11.447 3.981 -10.410 1.00 95.12 133 PRO A CA 1
ATOM 1079 C C . PRO A 1 133 ? 12.005 3.127 -9.266 1.00 95.12 133 PRO A C 1
ATOM 1081 O O . PRO A 1 133 ? 13.183 2.780 -9.257 1.00 95.12 133 PRO A O 1
ATOM 1084 N N . THR A 1 134 ? 11.167 2.798 -8.281 1.00 96.38 134 THR A N 1
ATOM 1085 C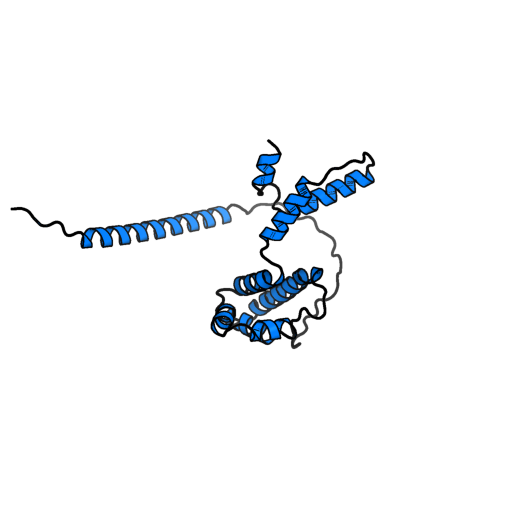 CA . THR A 1 134 ? 11.497 1.897 -7.177 1.00 96.38 134 THR A CA 1
ATOM 1086 C C . THR A 1 134 ? 10.276 1.056 -6.811 1.00 96.38 134 THR A C 1
ATOM 1088 O O . THR A 1 134 ? 9.132 1.449 -7.056 1.00 96.38 134 THR A O 1
ATOM 1091 N N . VAL A 1 135 ? 10.515 -0.091 -6.168 1.00 95.94 135 VAL A N 1
ATOM 1092 C CA . VAL A 1 135 ? 9.449 -0.909 -5.563 1.00 95.94 135 VAL A CA 1
ATOM 1093 C C . VAL A 1 135 ? 8.648 -0.088 -4.554 1.00 95.94 135 VAL A C 1
ATOM 1095 O O . VAL A 1 135 ? 7.425 -0.157 -4.546 1.00 95.94 135 VAL A O 1
ATOM 1098 N N . GLU A 1 136 ? 9.321 0.719 -3.734 1.00 94.88 136 GLU A N 1
ATOM 1099 C CA . GLU A 1 136 ? 8.668 1.572 -2.739 1.00 94.88 136 GLU A CA 1
ATOM 1100 C C . GLU A 1 136 ? 7.702 2.571 -3.387 1.00 94.88 136 GLU A C 1
ATOM 1102 O O . GLU A 1 136 ? 6.581 2.737 -2.913 1.00 94.88 136 GLU A O 1
ATOM 1107 N N . HIS A 1 137 ? 8.093 3.186 -4.508 1.00 95.38 137 HIS A N 1
ATOM 1108 C CA . HIS A 1 137 ? 7.218 4.095 -5.243 1.00 95.38 137 HIS A CA 1
ATOM 1109 C C . HIS A 1 137 ? 5.971 3.376 -5.777 1.00 95.38 137 HIS A C 1
ATOM 1111 O O . HIS A 1 137 ? 4.859 3.862 -5.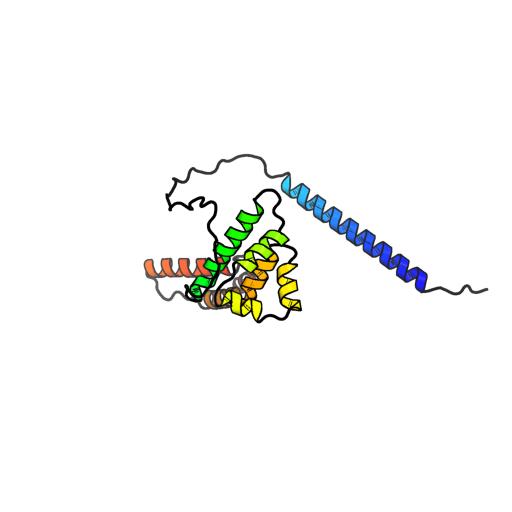576 1.00 95.38 137 HIS A O 1
ATOM 1117 N N . CYS A 1 138 ? 6.142 2.195 -6.383 1.00 96.19 138 CYS A N 1
ATOM 1118 C CA . CYS A 1 138 ? 5.030 1.364 -6.855 1.00 96.19 138 CYS A CA 1
ATOM 1119 C C . CYS A 1 138 ? 4.078 0.984 -5.708 1.00 96.19 138 CYS A C 1
ATOM 1121 O O . CYS A 1 138 ? 2.861 1.117 -5.836 1.00 96.19 138 CYS A O 1
ATOM 1123 N N . MET A 1 139 ? 4.627 0.530 -4.576 1.00 95.50 139 MET A N 1
ATOM 1124 C CA . MET A 1 139 ? 3.842 0.116 -3.411 1.00 95.50 139 MET A CA 1
ATOM 1125 C C . MET A 1 139 ? 3.101 1.291 -2.771 1.00 95.50 139 MET A C 1
ATOM 1127 O O . MET A 1 139 ? 1.943 1.134 -2.396 1.00 95.50 139 MET A O 1
ATOM 1131 N N . ASN A 1 140 ? 3.723 2.469 -2.680 1.00 93.06 140 ASN A N 1
ATOM 1132 C CA . ASN A 1 140 ? 3.073 3.670 -2.156 1.00 93.06 140 ASN A CA 1
ATOM 1133 C C . ASN A 1 140 ? 1.948 4.161 -3.072 1.00 93.06 140 ASN A C 1
ATOM 1135 O O . ASN A 1 140 ? 0.878 4.502 -2.574 1.00 93.06 140 ASN A O 1
ATOM 1139 N N . ALA A 1 141 ? 2.160 4.153 -4.393 1.00 93.44 141 ALA A N 1
ATOM 1140 C CA . ALA A 1 141 ? 1.116 4.493 -5.357 1.00 93.44 141 ALA A CA 1
ATOM 1141 C C . ALA A 1 141 ? -0.092 3.555 -5.217 1.00 93.44 141 ALA A C 1
ATOM 1143 O O . ALA A 1 141 ? -1.224 4.018 -5.099 1.00 93.44 141 ALA A O 1
ATOM 1144 N N . LEU A 1 142 ? 0.164 2.246 -5.123 1.00 94.25 142 LEU A N 1
ATOM 1145 C CA . LEU A 1 142 ? -0.876 1.245 -4.913 1.00 94.25 142 LEU A CA 1
ATOM 1146 C C . LEU A 1 142 ? -1.591 1.447 -3.569 1.00 94.25 142 LEU A C 1
ATOM 1148 O O . LEU A 1 142 ? -2.816 1.470 -3.509 1.00 94.25 142 LEU A O 1
ATOM 1152 N N . TYR A 1 143 ? -0.835 1.649 -2.489 1.00 92.94 143 TYR A N 1
ATOM 1153 C CA . TYR A 1 143 ? -1.383 1.912 -1.162 1.00 92.94 143 TYR A CA 1
ATOM 1154 C C . TYR A 1 143 ? -2.297 3.147 -1.162 1.00 92.94 143 TYR A C 1
ATOM 1156 O O . TYR A 1 143 ? -3.362 3.112 -0.548 1.00 92.94 143 TYR A O 1
ATOM 1164 N N . TRP A 1 144 ? -1.930 4.224 -1.864 1.00 90.31 144 TRP A N 1
ATOM 1165 C CA . TRP A 1 144 ? -2.748 5.438 -1.936 1.00 90.31 144 TRP A CA 1
ATOM 1166 C C . TRP A 1 144 ? -4.076 5.244 -2.665 1.00 90.31 144 TRP A C 1
ATOM 1168 O O . TRP A 1 144 ? -5.054 5.870 -2.262 1.00 90.31 144 TRP A O 1
ATOM 1178 N N . GLU A 1 145 ? -4.137 4.382 -3.681 1.00 91.00 145 GLU A N 1
ATOM 1179 C CA . GLU A 1 145 ? -5.383 4.098 -4.411 1.00 91.00 145 GLU A CA 1
ATOM 1180 C C . GLU A 1 145 ? -6.426 3.395 -3.527 1.00 91.00 145 GLU A C 1
ATOM 1182 O O . GLU A 1 145 ? -7.617 3.671 -3.638 1.00 91.00 145 GLU A O 1
ATOM 1187 N N . PHE A 1 146 ? -5.993 2.530 -2.603 1.00 90.25 146 PHE A N 1
ATOM 1188 C CA . PHE A 1 146 ? -6.911 1.734 -1.774 1.00 90.25 146 PHE A CA 1
ATOM 1189 C C . PHE A 1 146 ? -7.092 2.258 -0.347 1.00 90.25 146 PHE A C 1
ATOM 1191 O O . PHE A 1 146 ? -8.181 2.173 0.212 1.00 90.25 146 PHE A O 1
ATOM 1198 N N . CYS A 1 147 ? -6.026 2.765 0.271 1.00 85.81 147 CYS A N 1
ATOM 1199 C CA . CYS A 1 147 ? -6.020 3.198 1.672 1.00 85.81 147 CYS A CA 1
ATOM 1200 C C . CYS A 1 147 ? -6.006 4.727 1.828 1.00 85.81 147 CYS A C 1
ATOM 1202 O O . CYS A 1 147 ? -6.039 5.223 2.956 1.00 85.81 147 CYS A O 1
ATOM 1204 N N . GLY A 1 148 ? -5.935 5.470 0.719 1.00 79.06 148 GLY A N 1
ATOM 1205 C CA . GLY A 1 148 ? -5.820 6.924 0.709 1.00 79.06 148 GLY A CA 1
ATOM 1206 C C . GLY A 1 148 ? -4.417 7.436 1.054 1.00 79.06 148 GLY A C 1
ATOM 1207 O O . GLY A 1 148 ? -3.507 6.690 1.434 1.00 79.06 148 GLY A O 1
ATOM 1208 N N . ARG A 1 149 ? -4.229 8.757 0.924 1.00 67.56 149 ARG A N 1
ATOM 1209 C CA . ARG A 1 149 ? -2.987 9.422 1.347 1.00 67.56 149 ARG A CA 1
ATOM 1210 C C . ARG A 1 149 ? -2.832 9.284 2.860 1.00 67.56 149 ARG A C 1
ATOM 1212 O O . ARG A 1 149 ? -3.805 9.442 3.595 1.00 67.56 149 ARG A O 1
ATOM 1219 N N . GLN A 1 150 ? -1.604 9.045 3.330 1.00 58.88 150 GLN A N 1
ATOM 1220 C CA . GLN A 1 150 ? -1.302 9.014 4.770 1.00 58.88 150 GLN A CA 1
ATOM 1221 C C . GLN A 1 150 ? -1.814 10.265 5.505 1.00 58.88 150 GLN A C 1
ATOM 1223 O O . GLN A 1 150 ? -2.187 10.165 6.673 1.00 58.88 150 GLN A O 1
ATOM 1228 N N . ASP A 1 151 ? -1.872 11.402 4.810 1.00 61.50 151 ASP A N 1
ATOM 1229 C CA . ASP A 1 151 ? -2.294 12.693 5.348 1.00 61.50 151 ASP A CA 1
ATOM 1230 C C . ASP A 1 151 ? -3.723 12.659 5.894 1.00 61.50 151 ASP A C 1
ATOM 1232 O O . ASP A 1 151 ? -3.937 13.117 7.005 1.00 61.50 151 ASP A O 1
ATOM 1236 N N . TYR A 1 152 ? -4.668 11.990 5.222 1.00 66.62 152 TYR A N 1
ATOM 1237 C CA . TYR A 1 152 ? -6.061 11.917 5.688 1.00 66.62 152 TYR A CA 1
ATOM 1238 C C . TYR A 1 152 ? -6.190 11.245 7.063 1.00 66.62 152 TYR A C 1
ATOM 1240 O O . TYR A 1 152 ? -6.966 11.669 7.916 1.00 66.62 152 TYR A O 1
ATOM 1248 N N . LEU A 1 153 ? -5.390 10.207 7.318 1.00 67.75 153 LEU A N 1
ATOM 1249 C CA . LEU A 1 153 ? -5.391 9.523 8.612 1.00 67.75 153 LEU A CA 1
ATOM 1250 C C . LEU A 1 153 ? -4.639 10.312 9.681 1.00 67.75 153 LEU A C 1
ATOM 1252 O O . LEU A 1 153 ? -5.010 10.234 10.850 1.00 67.75 153 LEU A O 1
ATOM 1256 N N . LYS A 1 154 ? -3.618 11.087 9.296 1.00 74.00 154 LYS A N 1
ATOM 1257 C CA . LYS A 1 154 ? -3.011 12.071 10.197 1.00 74.00 154 LYS A CA 1
ATOM 1258 C C . LYS A 1 154 ? -4.004 13.175 10.539 1.00 74.00 154 LYS A C 1
ATOM 1260 O O . LYS A 1 154 ? -4.065 13.563 11.695 1.00 74.00 154 LYS A O 1
ATOM 1265 N N . ASP A 1 155 ? -4.809 13.624 9.584 1.00 77.62 155 ASP A N 1
ATOM 1266 C CA . ASP A 1 155 ? -5.830 14.648 9.787 1.00 77.62 155 ASP A CA 1
ATOM 1267 C C . ASP A 1 155 ? -6.926 14.152 10.738 1.00 77.62 155 ASP A C 1
ATOM 1269 O O . ASP A 1 155 ? -7.207 14.820 11.732 1.00 77.62 155 ASP A O 1
ATOM 1273 N N . ILE A 1 156 ? -7.440 12.929 10.541 1.00 80.69 156 ILE A N 1
ATOM 1274 C CA . ILE A 1 156 ? -8.369 12.291 11.491 1.00 80.69 156 ILE A CA 1
ATOM 1275 C C . ILE A 1 156 ? -7.725 12.143 12.871 1.00 80.69 156 ILE A C 1
ATOM 1277 O O . ILE A 1 156 ? -8.318 12.518 13.880 1.00 80.69 156 ILE A O 1
ATOM 1281 N N . ALA A 1 157 ? -6.506 11.606 12.942 1.00 80.88 157 ALA A N 1
ATOM 1282 C CA . ALA A 1 157 ? -5.825 11.402 14.215 1.00 80.88 157 ALA A CA 1
ATOM 1283 C C . ALA A 1 157 ? -5.543 12.727 14.936 1.00 80.88 157 ALA A C 1
ATOM 1285 O O . ALA A 1 157 ? -5.589 12.768 16.165 1.00 80.88 157 ALA A O 1
ATOM 1286 N N . ARG A 1 158 ? -5.301 13.806 14.183 1.00 84.75 158 ARG A N 1
ATOM 1287 C CA . ARG A 1 158 ? -5.108 15.162 14.698 1.00 84.75 158 ARG A CA 1
ATOM 1288 C C . ARG A 1 158 ? -6.408 15.712 15.261 1.00 84.75 158 ARG A C 1
ATOM 1290 O O . ARG A 1 158 ? -6.419 16.185 16.394 1.00 84.75 158 ARG A O 1
ATOM 1297 N N . GLU A 1 159 ? -7.511 15.590 14.528 1.00 85.06 159 GLU A N 1
ATOM 1298 C CA . GLU A 1 159 ? -8.831 15.959 15.039 1.00 85.06 159 GLU A CA 1
ATOM 1299 C C . GLU A 1 159 ? -9.193 15.189 16.311 1.00 85.06 159 GLU A C 1
ATOM 1301 O O . GLU A 1 159 ? -9.640 15.785 17.289 1.00 85.06 159 GLU A O 1
ATOM 1306 N N . GLU A 1 160 ? -9.000 13.868 16.321 1.00 86.94 160 GLU A N 1
ATOM 1307 C CA . GLU A 1 160 ? -9.275 13.044 17.496 1.00 86.94 160 GLU A CA 1
ATOM 1308 C C . GLU A 1 160 ? -8.374 13.422 18.674 1.00 86.94 160 GLU A C 1
ATOM 1310 O O . GLU A 1 160 ? -8.852 13.473 19.805 1.00 86.94 160 GLU A O 1
ATOM 1315 N N . PHE A 1 161 ? -7.094 13.717 18.424 1.00 86.25 161 PHE A N 1
ATOM 1316 C CA . PHE A 1 161 ? -6.153 14.151 19.455 1.00 86.25 161 PHE A CA 1
ATOM 1317 C C . PHE A 1 161 ? -6.619 15.441 20.137 1.00 86.25 161 PHE A C 1
ATOM 1319 O O . PHE A 1 161 ? -6.687 15.483 21.361 1.00 86.25 161 PHE A O 1
ATOM 1326 N N . PHE A 1 162 ? -7.020 16.458 19.369 1.00 84.44 162 PHE A N 1
ATOM 1327 C CA . PHE A 1 162 ? -7.506 17.721 19.936 1.00 84.44 162 PHE A CA 1
ATOM 1328 C C . PHE A 1 162 ? -8.900 17.616 20.576 1.00 84.44 162 PHE A C 1
ATOM 1330 O O . PHE A 1 162 ? -9.237 18.411 21.453 1.00 84.44 162 PHE A O 1
ATOM 1337 N N . LYS A 1 163 ? -9.719 16.635 20.176 1.00 86.25 163 LYS A N 1
ATOM 1338 C CA . LYS A 1 163 ? -11.036 16.373 20.786 1.00 86.25 163 LYS A CA 1
ATOM 1339 C C . LYS A 1 163 ? -10.949 15.552 22.079 1.00 86.25 163 LYS A C 1
ATOM 1341 O O . LYS A 1 163 ? -11.929 15.517 22.826 1.00 86.25 163 LYS A O 1
ATOM 1346 N N . LEU A 1 164 ? -9.823 14.888 22.361 1.00 85.38 164 LEU A N 1
ATOM 1347 C CA . LEU A 1 164 ? -9.661 14.086 23.574 1.00 85.38 164 LEU A CA 1
ATOM 1348 C C . LEU A 1 164 ? -9.734 14.973 24.825 1.00 85.38 164 LEU A C 1
ATOM 1350 O O . LEU A 1 164 ? -8.880 15.818 25.068 1.00 85.38 164 LEU A O 1
ATOM 1354 N N . LYS A 1 165 ? -10.737 14.718 25.668 1.00 82.50 165 LYS A N 1
ATOM 1355 C CA . LYS A 1 165 ? -10.859 15.281 27.018 1.00 82.50 165 LYS A CA 1
ATOM 1356 C C . LYS A 1 165 ? -10.920 14.139 28.024 1.00 82.50 165 LYS A C 1
ATOM 1358 O O . LYS A 1 165 ? -11.614 13.150 27.790 1.00 82.50 165 LYS A O 1
ATOM 1363 N N . CYS A 1 166 ? -10.183 14.249 29.125 1.00 82.50 166 CYS A N 1
ATOM 1364 C CA . CYS A 1 166 ? -10.366 13.354 30.262 1.00 82.50 166 CYS A CA 1
ATOM 1365 C C . CYS A 1 166 ? -11.352 14.000 31.234 1.00 82.50 166 CYS A C 1
ATOM 1367 O O . CYS A 1 166 ? -11.090 15.089 31.737 1.00 82.50 166 CYS A O 1
ATOM 1369 N N . CYS A 1 167 ? -12.478 13.337 31.489 1.00 79.81 167 CYS A N 1
ATOM 1370 C CA . CYS A 1 167 ? -13.503 13.821 32.420 1.00 79.81 167 CYS A CA 1
ATOM 1371 C C . CYS A 1 167 ? -13.576 12.975 33.705 1.00 79.81 167 CYS A C 1
ATOM 1373 O O . CYS A 1 167 ? -14.543 13.088 34.451 1.00 79.81 167 CYS A O 1
ATOM 1375 N N . SER A 1 168 ? -12.593 12.099 33.947 1.00 84.00 168 SER A N 1
ATOM 1376 C CA . SER A 1 168 ? -12.542 11.193 35.101 1.00 84.00 168 SER A CA 1
ATOM 1377 C C . SER A 1 168 ? -11.238 11.386 35.872 1.00 84.00 168 SER A C 1
ATOM 1379 O O . SER A 1 168 ? -10.173 11.511 35.274 1.00 84.00 168 SER A O 1
ATOM 1381 N N . TYR A 1 169 ? -11.324 11.367 37.202 1.00 87.00 169 TYR A N 1
ATOM 1382 C CA . TYR A 1 169 ? -10.164 11.375 38.102 1.00 87.00 169 TYR A CA 1
ATOM 1383 C C . TYR A 1 169 ? -9.733 9.962 38.529 1.00 87.00 169 TYR A C 1
ATOM 1385 O O . TYR A 1 169 ? -8.808 9.806 39.323 1.00 87.00 169 TYR A O 1
ATOM 1393 N N . ASN A 1 170 ? -10.396 8.916 38.026 1.00 93.94 170 A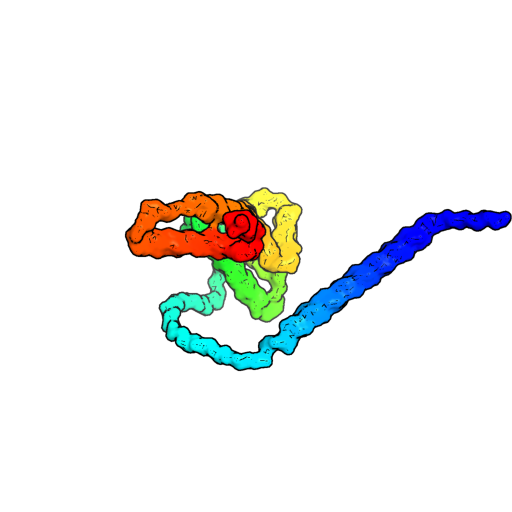SN A N 1
ATOM 1394 C CA . ASN A 1 170 ? -10.034 7.538 38.336 1.00 93.94 170 ASN A CA 1
ATOM 1395 C C . ASN A 1 170 ? -8.693 7.175 37.662 1.00 93.94 170 ASN A C 1
ATOM 1397 O O . ASN A 1 170 ? -8.579 7.318 36.441 1.00 93.94 170 ASN A O 1
ATOM 1401 N N . PRO A 1 171 ? -7.700 6.639 38.399 1.00 90.69 171 PRO A N 1
ATOM 1402 C CA . PRO A 1 171 ? -6.397 6.267 37.844 1.00 90.69 171 PRO A CA 1
ATOM 1403 C C . PRO A 1 171 ? -6.456 5.354 36.611 1.00 90.69 171 PRO A C 1
ATOM 1405 O O . PRO A 1 171 ? -5.667 5.524 35.686 1.00 90.69 171 PRO A O 1
ATOM 1408 N N . LYS A 1 172 ? -7.409 4.411 36.556 1.00 91.75 172 LYS A N 1
ATOM 1409 C CA . LYS A 1 172 ? -7.561 3.505 35.399 1.00 91.75 172 LYS A CA 1
ATOM 1410 C C . LYS A 1 172 ? -8.037 4.236 34.142 1.00 91.75 172 LYS A C 1
ATOM 1412 O O . LYS A 1 172 ? -7.597 3.924 33.036 1.00 91.75 172 LYS A O 1
ATOM 1417 N N . ASP A 1 173 ? -8.928 5.206 34.318 1.00 88.81 173 ASP A N 1
ATOM 1418 C CA . ASP A 1 173 ? -9.457 6.007 33.215 1.00 88.81 173 ASP A CA 1
ATOM 1419 C C . ASP A 1 173 ? -8.404 6.998 32.714 1.00 88.81 173 ASP A C 1
ATOM 1421 O O . ASP A 1 173 ? -8.281 7.201 31.505 1.00 88.81 173 ASP A O 1
ATOM 1425 N N . LEU A 1 174 ? -7.606 7.556 33.632 1.00 90.44 174 LEU A N 1
ATOM 1426 C CA . LEU A 1 174 ? -6.460 8.404 33.315 1.00 90.44 174 LEU A CA 1
ATOM 1427 C C . LEU A 1 174 ? -5.415 7.642 32.498 1.00 90.44 174 LEU A C 1
ATOM 1429 O O . LEU A 1 174 ? -5.029 8.116 31.433 1.00 90.44 174 LEU A O 1
ATOM 1433 N N . ASP A 1 175 ? -5.005 6.447 32.930 1.00 91.19 175 ASP A N 1
ATOM 1434 C CA . ASP A 1 175 ? -4.007 5.653 32.203 1.00 91.19 175 ASP A CA 1
ATOM 1435 C C . ASP A 1 175 ? -4.487 5.297 30.786 1.00 91.19 175 ASP A C 1
ATOM 1437 O O . ASP A 1 175 ? -3.794 5.530 29.794 1.00 91.19 175 ASP A O 1
ATOM 1441 N N . LYS A 1 176 ? -5.743 4.852 30.655 1.00 89.88 176 LYS A N 1
ATOM 1442 C CA . LYS A 1 176 ? -6.361 4.592 29.347 1.00 89.88 176 LYS A CA 1
ATOM 1443 C C . LYS A 1 176 ? -6.433 5.854 28.481 1.00 89.88 176 LYS A C 1
ATOM 1445 O O . LYS A 1 176 ? -6.206 5.781 27.270 1.00 89.88 176 LYS A O 1
ATOM 1450 N N . HIS A 1 177 ? -6.750 7.004 29.075 1.00 91.69 177 HIS A N 1
ATOM 1451 C CA . HIS A 1 177 ? -6.761 8.287 28.379 1.00 91.69 177 HIS A CA 1
ATOM 1452 C C . HIS A 1 177 ? -5.362 8.654 27.868 1.00 91.69 177 HIS A C 1
ATOM 1454 O O . HIS A 1 177 ? -5.216 8.931 26.677 1.00 91.69 177 HIS A O 1
ATOM 1460 N N . PHE A 1 178 ? -4.331 8.573 28.713 1.00 88.44 178 PHE A N 1
ATOM 1461 C CA . PHE A 1 178 ? -2.948 8.853 28.323 1.00 88.44 178 PHE A CA 1
ATOM 1462 C C . PHE A 1 178 ? -2.459 7.915 27.223 1.00 88.44 178 PHE A C 1
ATOM 1464 O O . PHE A 1 178 ? -1.887 8.381 26.240 1.00 88.44 178 PHE A O 1
ATOM 1471 N N . GLN A 1 179 ? -2.747 6.616 27.311 1.00 90.62 179 GLN A N 1
ATOM 1472 C CA . GLN A 1 179 ? -2.405 5.667 26.250 1.00 90.62 179 GLN A CA 1
ATOM 1473 C C . GLN A 1 179 ? -3.087 6.020 24.920 1.00 90.62 179 GLN A C 1
ATOM 1475 O O . GLN A 1 179 ? -2.474 5.935 23.854 1.00 90.62 179 GLN A O 1
ATOM 1480 N N . ASN A 1 180 ? -4.355 6.432 24.961 1.00 88.31 180 ASN A N 1
ATOM 1481 C CA . ASN A 1 180 ? -5.103 6.828 23.770 1.00 88.31 180 ASN A CA 1
ATOM 1482 C C . ASN A 1 180 ? -4.608 8.148 23.164 1.00 88.31 180 ASN A C 1
ATOM 1484 O O . ASN A 1 180 ? -4.587 8.266 21.934 1.00 88.31 180 ASN A O 1
ATOM 1488 N N . ALA A 1 181 ? -4.206 9.107 24.002 1.00 88.56 181 ALA A N 1
ATOM 1489 C CA . ALA A 1 181 ? -3.594 10.363 23.583 1.00 88.56 181 ALA A CA 1
ATOM 1490 C C . ALA A 1 181 ? -2.203 10.121 22.980 1.00 88.56 181 ALA A C 1
ATOM 1492 O O . ALA A 1 181 ? -1.933 10.571 21.869 1.00 88.56 181 ALA A O 1
ATOM 1493 N N . ALA A 1 182 ? -1.362 9.323 23.642 1.00 87.69 182 ALA A N 1
ATOM 1494 C CA . ALA A 1 182 ? -0.021 8.974 23.178 1.00 87.69 182 ALA A CA 1
ATOM 1495 C C . ALA A 1 182 ? -0.049 8.263 21.817 1.00 87.69 182 ALA A C 1
ATOM 1497 O O . ALA A 1 182 ? 0.691 8.635 20.909 1.00 87.69 182 ALA A O 1
ATOM 1498 N N . LYS A 1 183 ? -0.954 7.292 21.626 1.00 87.00 183 LYS A N 1
ATOM 1499 C CA . LYS A 1 183 ? -1.126 6.606 20.331 1.00 87.00 183 LYS A CA 1
ATOM 1500 C C . LYS A 1 183 ? -1.379 7.586 19.184 1.00 87.00 183 LYS A C 1
ATOM 1502 O O . LYS A 1 183 ? -0.781 7.440 18.123 1.00 87.00 183 LYS A O 1
ATOM 1507 N N . ARG A 1 184 ? -2.241 8.586 19.394 1.00 85.38 184 ARG A N 1
ATOM 1508 C CA . ARG A 1 184 ? -2.568 9.599 18.377 1.00 85.38 184 ARG A CA 1
ATOM 1509 C C . ARG A 1 184 ? -1.443 10.605 18.186 1.00 85.38 184 ARG A C 1
ATOM 1511 O O . ARG A 1 184 ? -1.115 10.901 17.044 1.00 85.38 184 ARG A O 1
ATOM 1518 N N . TYR A 1 185 ? -0.809 11.037 19.275 1.00 84.75 185 TYR A N 1
ATOM 1519 C CA . TYR A 1 185 ? 0.359 11.917 19.260 1.00 84.75 185 TYR A CA 1
ATOM 1520 C C . TYR A 1 185 ? 1.475 11.363 18.366 1.00 84.75 185 TYR A C 1
ATOM 1522 O O . TYR A 1 185 ? 1.956 12.055 17.472 1.00 84.75 185 TYR A O 1
ATOM 1530 N N . TYR A 1 186 ? 1.837 10.088 18.533 1.00 84.00 186 TYR A N 1
ATOM 1531 C CA . TYR A 1 186 ? 2.854 9.465 17.683 1.00 84.00 186 TYR A CA 1
ATOM 1532 C C . TYR A 1 186 ? 2.386 9.267 16.237 1.00 84.00 186 TYR A C 1
ATOM 1534 O O . TYR A 1 186 ? 3.196 9.364 15.318 1.00 84.00 186 TYR A O 1
ATOM 1542 N N . LEU A 1 187 ? 1.089 9.042 16.011 1.00 81.50 187 LEU A N 1
ATOM 1543 C CA . LEU A 1 187 ? 0.538 8.842 14.670 1.00 81.50 187 LEU A CA 1
ATOM 1544 C C . LEU A 1 187 ? 0.587 10.117 13.808 1.00 81.50 187 LEU A C 1
ATOM 1546 O O . LEU A 1 187 ? 0.798 10.027 12.599 1.00 81.50 187 LEU A O 1
ATOM 1550 N N . ILE A 1 188 ? 0.440 11.297 14.419 1.00 85.44 188 ILE A N 1
ATOM 1551 C CA . ILE A 1 188 ? 0.498 12.592 13.716 1.00 85.44 188 ILE A CA 1
ATOM 1552 C C . ILE A 1 188 ? 1.917 13.152 13.551 1.00 85.44 188 ILE A C 1
ATOM 1554 O O . ILE A 1 188 ? 2.102 14.120 12.823 1.00 85.44 188 ILE A O 1
ATOM 1558 N N . GLY A 1 189 ? 2.933 12.495 14.120 1.00 79.06 189 GLY A N 1
ATOM 1559 C CA . GLY A 1 189 ? 4.339 12.918 14.035 1.00 79.06 189 GLY A CA 1
ATOM 1560 C C . GLY A 1 189 ? 4.871 13.597 15.300 1.00 79.06 189 GLY A C 1
ATOM 1561 O O . GLY A 1 189 ? 5.987 14.106 15.300 1.00 79.06 189 GLY A O 1
ATOM 1562 N N . GLY A 1 190 ? 4.102 13.584 16.390 1.00 82.69 190 GLY A N 1
ATOM 1563 C CA . GLY A 1 190 ? 4.512 14.105 17.689 1.00 82.69 190 GLY A CA 1
ATOM 1564 C C . GLY A 1 190 ? 4.938 15.571 17.635 1.00 82.69 190 GLY A C 1
ATOM 1565 O O . GLY A 1 190 ? 4.245 16.411 17.068 1.00 82.69 190 GLY A O 1
ATOM 1566 N N . MET A 1 191 ? 6.103 15.872 18.213 1.00 78.31 191 MET A N 1
ATOM 1567 C CA . MET A 1 191 ? 6.637 17.235 18.294 1.00 78.31 191 MET A CA 1
ATOM 1568 C C . MET A 1 191 ? 6.996 17.812 16.921 1.00 78.31 191 MET A C 1
ATOM 1570 O O . MET A 1 191 ? 7.171 19.018 16.804 1.00 78.31 191 MET A O 1
ATOM 1574 N N . ASP A 1 192 ? 7.108 16.985 15.881 1.00 78.38 192 ASP A N 1
ATOM 1575 C CA . ASP A 1 192 ? 7.378 17.450 14.522 1.00 78.38 192 ASP A CA 1
ATOM 1576 C C . ASP A 1 192 ? 6.105 17.925 13.799 1.00 78.38 192 ASP A C 1
ATOM 1578 O O . ASP A 1 192 ? 6.208 18.550 12.742 1.00 78.38 192 ASP A O 1
ATOM 1582 N N . ASP A 1 193 ? 4.911 17.703 14.371 1.00 77.56 193 ASP A N 1
ATOM 1583 C CA . ASP A 1 193 ? 3.663 18.248 13.832 1.00 77.56 193 ASP A CA 1
ATOM 1584 C C . ASP A 1 193 ? 3.547 19.755 14.159 1.00 77.56 193 ASP A C 1
ATOM 1586 O O . ASP A 1 193 ? 3.498 20.146 15.333 1.00 77.56 193 ASP A O 1
ATOM 1590 N N . PRO A 1 194 ? 3.485 20.638 13.143 1.00 73.38 194 PRO A N 1
ATOM 1591 C CA . PRO A 1 194 ? 3.444 22.083 13.358 1.00 73.38 194 PRO A CA 1
ATOM 1592 C C . PRO A 1 194 ? 2.181 22.550 14.098 1.00 73.38 194 PRO A C 1
ATOM 1594 O O . PRO A 1 194 ? 2.228 23.584 14.762 1.00 73.38 194 PRO A O 1
ATOM 1597 N N . ASN A 1 195 ? 1.081 21.792 14.045 1.00 74.69 195 ASN A N 1
ATOM 1598 C CA . ASN A 1 195 ? -0.179 22.148 14.701 1.00 74.69 195 ASN A CA 1
ATOM 1599 C C . ASN A 1 195 ? -0.143 21.863 16.208 1.00 74.69 195 ASN A C 1
ATOM 1601 O O . ASN A 1 195 ? -0.823 22.544 16.970 1.00 74.69 195 ASN A O 1
ATOM 1605 N N . ILE A 1 196 ? 0.666 20.899 16.668 1.00 71.69 196 ILE A N 1
ATOM 1606 C CA . ILE A 1 196 ? 0.875 20.679 18.110 1.00 71.69 196 ILE A CA 1
ATOM 1607 C C . ILE A 1 196 ? 1.679 21.826 18.718 1.00 71.69 196 ILE A C 1
ATOM 1609 O O . ILE A 1 196 ? 1.324 22.321 19.786 1.00 71.69 196 ILE A O 1
ATOM 1613 N N . LYS A 1 197 ? 2.742 22.279 18.038 1.00 62.59 197 LYS A N 1
ATOM 1614 C CA . LYS A 1 197 ? 3.588 23.375 18.541 1.00 62.59 197 LYS A CA 1
ATOM 1615 C C . LYS A 1 197 ? 2.803 24.666 18.766 1.00 62.59 197 LYS A C 1
ATOM 1617 O O . LYS A 1 197 ? 3.113 25.398 19.695 1.00 62.59 197 LYS A O 1
ATOM 1622 N N . GLN A 1 198 ? 1.809 24.928 17.920 1.00 62.56 198 GLN A N 1
ATOM 1623 C CA . GLN A 1 198 ? 0.967 26.125 17.992 1.00 62.56 198 GLN A CA 1
ATOM 1624 C C . GLN A 1 198 ? -0.177 26.006 19.010 1.00 62.56 198 GLN A C 1
ATOM 1626 O O . GLN A 1 198 ? -0.662 27.021 19.485 1.00 62.56 198 GLN A O 1
ATOM 1631 N N . GLY A 1 199 ? -0.614 24.789 19.354 1.00 56.47 199 GLY A N 1
ATOM 1632 C CA . GLY A 1 199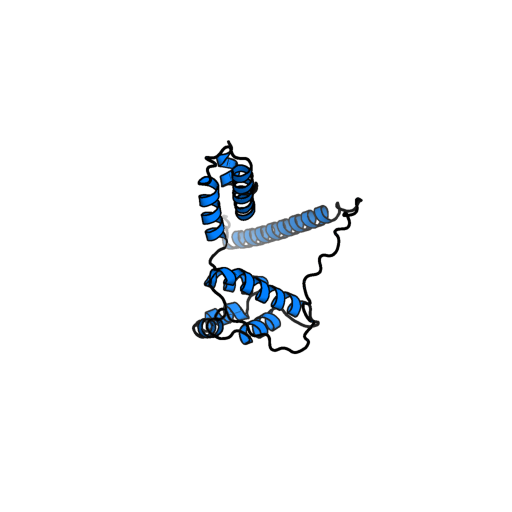 ? -1.687 24.566 20.333 1.00 56.47 199 GLY A CA 1
ATOM 1633 C C . GLY A 1 199 ? -1.234 24.537 21.799 1.00 56.47 199 GLY A C 1
ATOM 1634 O O . GLY A 1 199 ? -2.082 24.484 22.685 1.00 56.47 199 GLY A O 1
ATOM 1635 N N . LEU A 1 200 ? 0.080 24.525 22.057 1.00 52.25 200 LEU A N 1
ATOM 1636 C CA . LEU A 1 200 ? 0.688 24.497 23.398 1.00 52.25 200 LEU A CA 1
ATOM 1637 C C . LEU A 1 200 ? 1.325 25.838 23.817 1.00 52.25 200 LEU A C 1
ATOM 1639 O O . LEU A 1 200 ? 1.869 25.915 24.919 1.00 52.25 200 LEU A O 1
ATOM 1643 N N . SER A 1 201 ? 1.290 26.860 22.951 1.00 41.81 201 SER A N 1
ATOM 1644 C CA . SER A 1 201 ? 1.697 28.244 23.257 1.00 41.81 201 SER A CA 1
ATOM 1645 C C . SER A 1 201 ? 0.496 29.092 23.645 1.00 41.81 201 SER A C 1
ATOM 1647 O O . SER A 1 201 ? 0.622 29.874 24.607 1.00 41.81 201 SER A O 1
#

InterPro domains:
  IPR053098 Petuviruses Genome Polyprotein [PTHR48435] (9-198)

Sequence (201 aa):
MSHPHNPLFTWQTKHKQAEKNLLNGQQKKQNKLNLLSSQKTNSLGPPIIPNVMGPNLSAASGSSVKFTLDDIPHIKWRNRFQEMQAWCSAELQKPLMTHTAVIKSFLARLTGFLRDWYDSLREYRQLQYLNSPTVEHCMNALYWEFCGRQDYLKDIAREEFFKLKCCSYNPKDLDKHFQNAAKRYYLIGGMDDPNIKQGLS